Protein AF-A0A9E7GHR1-F1 (afdb_monomer_lite)

Foldseek 3Di:
DPDDDDDPVDDDPPPEAEDEDDDPDPQLVVLLVVLLVVLVVVVVVCVVDVVNVVRYYDYDYDPDCDDSSVVSVVSNCVSNVAQEAEAEPDPVSLVVCCVVCVVPPSHHRDYDYDDPPDDDDDPVNVVVVVVVVVCCVQQNPVNVHDHDDDDDDPVVDFDKDAADDPQDPPVPDPVPDDRPDPNRDIDRDPDDPPPPPPDD

Radius of gyration: 21.49 Å; chains: 1; bounding box: 45×58×55 Å

InterPro domains:
  IPR010655 Clp1, C-terminal [PF06807] (146-187)
  IPR027417 P-loop containing nucleoside triphosphate hydrolase [G3DSA:3.40.50.300] (11-145)
  IPR032319 Clp1, P-loop domain [PF16575] (26-140)
  IPR038238 Clp1, C-terminal domain superfamily [G3DSA:2.40.30.330] (147-197)
  IPR045116 Clp1/Grc3 [PTHR12755] (26-186)

pLDDT: mean 77.32, std 21.56, range [25.77, 96.06]

Structure (mmCIF, N/CA/C/O backbone):
data_AF-A0A9E7GHR1-F1
#
_entry.id   AF-A0A9E7GHR1-F1
#
loop_
_atom_site.group_PDB
_atom_site.id
_atom_site.type_symbol
_atom_site.label_atom_id
_atom_site.label_alt_id
_atom_site.label_comp_id
_atom_site.label_asym_id
_atom_site.label_entity_id
_atom_site.label_seq_id
_atom_site.pdbx_PDB_ins_code
_atom_site.Cartn_x
_atom_site.Cartn_y
_atom_site.Cartn_z
_atom_site.occupancy
_atom_site.B_iso_or_equiv
_atom_site.auth_seq_id
_atom_site.auth_comp_id
_atom_site.auth_asym_id
_atom_site.auth_atom_id
_atom_site.pdbx_PDB_model_num
ATOM 1 N N . MET A 1 1 ? 8.850 -4.387 8.133 1.00 32.97 1 MET A N 1
ATOM 2 C CA . MET A 1 1 ? 9.724 -5.501 7.723 1.00 32.97 1 MET A CA 1
ATOM 3 C C . MET A 1 1 ? 9.713 -6.465 8.880 1.00 32.97 1 MET A C 1
ATOM 5 O O . MET A 1 1 ? 10.480 -6.284 9.814 1.00 32.97 1 MET A O 1
ATOM 9 N N . PHE A 1 2 ? 8.756 -7.385 8.870 1.00 25.91 2 PHE A N 1
ATOM 10 C CA . PHE A 1 2 ? 8.909 -8.603 9.646 1.00 25.91 2 PHE A CA 1
ATOM 11 C C . PHE A 1 2 ? 9.911 -9.447 8.862 1.00 25.91 2 PHE A C 1
ATOM 13 O O . PHE A 1 2 ? 9.714 -9.679 7.671 1.00 25.91 2 PHE A O 1
ATOM 20 N N . MET A 1 3 ? 11.054 -9.743 9.475 1.00 25.77 3 MET A N 1
ATOM 21 C CA . MET A 1 3 ? 11.963 -10.751 8.941 1.00 25.77 3 MET A CA 1
ATOM 22 C C . MET A 1 3 ? 11.377 -12.132 9.251 1.00 25.77 3 MET A C 1
ATOM 24 O O . MET A 1 3 ? 10.780 -12.286 10.319 1.00 25.77 3 MET A 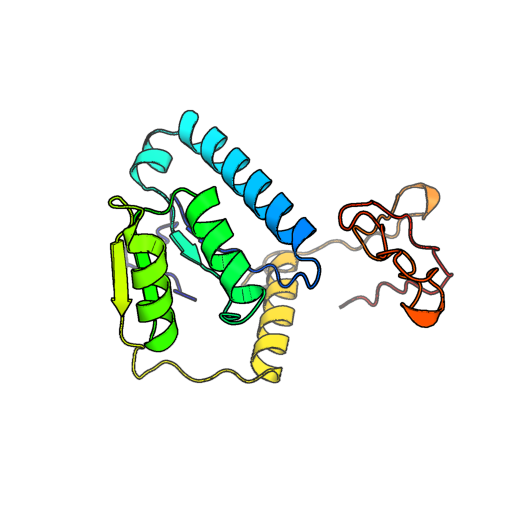O 1
ATOM 28 N N . PRO A 1 4 ? 11.540 -13.131 8.372 1.00 30.36 4 PRO A N 1
ATOM 29 C CA . PRO A 1 4 ? 11.353 -14.516 8.779 1.00 30.36 4 PRO A CA 1
ATOM 30 C C . PRO A 1 4 ? 12.362 -14.843 9.893 1.00 30.36 4 PRO A C 1
ATOM 32 O O . PRO A 1 4 ? 13.541 -14.503 9.783 1.00 30.36 4 PRO A O 1
ATOM 35 N N . TYR A 1 5 ? 11.894 -15.459 10.977 1.00 31.23 5 TYR A N 1
ATOM 36 C CA . TYR A 1 5 ? 12.763 -16.064 11.987 1.00 31.23 5 TYR A CA 1
ATOM 37 C C . TYR A 1 5 ? 13.043 -17.509 11.567 1.00 31.23 5 TYR A C 1
ATOM 39 O O . TYR A 1 5 ? 12.123 -18.216 11.160 1.00 31.23 5 TYR A O 1
ATOM 47 N N . LEU A 1 6 ? 14.302 -17.942 11.653 1.00 28.53 6 LEU A N 1
ATOM 48 C CA . LEU A 1 6 ? 14.671 -19.344 11.463 1.00 28.53 6 LEU A CA 1
ATOM 49 C C . LEU A 1 6 ? 14.193 -20.168 12.665 1.00 28.53 6 LEU A C 1
ATOM 51 O O . LEU A 1 6 ? 14.611 -19.908 13.793 1.00 28.53 6 LEU A O 1
ATOM 55 N N . THR A 1 7 ? 13.367 -21.181 12.416 1.00 36.62 7 THR A N 1
ATOM 56 C CA . THR A 1 7 ? 13.158 -22.306 13.338 1.00 36.62 7 THR A CA 1
ATOM 57 C C . THR A 1 7 ? 14.073 -23.475 12.954 1.00 36.62 7 THR A C 1
ATOM 59 O O . THR A 1 7 ? 14.428 -23.606 11.781 1.00 36.62 7 THR A O 1
ATOM 62 N N . PRO A 1 8 ? 14.455 -24.342 13.912 1.00 34.59 8 PRO A N 1
ATOM 63 C CA . PRO A 1 8 ? 15.403 -25.441 13.687 1.00 34.59 8 PRO A CA 1
ATOM 64 C C . PRO A 1 8 ? 14.954 -26.515 12.675 1.00 34.59 8 PRO A C 1
ATOM 66 O O . PRO A 1 8 ? 15.759 -27.370 12.327 1.00 34.59 8 PRO A O 1
ATOM 69 N N . GLU A 1 9 ? 13.722 -26.458 12.158 1.00 32.66 9 GLU A N 1
ATOM 70 C CA . GLU A 1 9 ? 13.170 -27.423 11.188 1.00 32.66 9 GLU A CA 1
ATOM 71 C C . GLU A 1 9 ? 13.151 -26.931 9.725 1.00 32.66 9 GLU A C 1
ATOM 73 O O . GLU A 1 9 ? 12.562 -27.568 8.856 1.00 32.66 9 GLU A O 1
ATOM 78 N N . GLY A 1 10 ? 13.829 -25.821 9.416 1.00 32.66 10 GLY A N 1
ATOM 79 C CA . GLY A 1 10 ? 13.974 -25.317 8.047 1.00 32.66 10 GLY A CA 1
ATOM 80 C C . GLY A 1 10 ? 13.163 -24.055 7.747 1.00 32.66 10 GLY A C 1
ATOM 81 O O . GLY A 1 10 ? 12.519 -23.464 8.615 1.00 32.66 10 GLY A O 1
ATOM 82 N N . LEU A 1 11 ? 13.275 -23.596 6.497 1.00 31.84 11 LEU A N 1
ATOM 83 C CA . LEU A 1 11 ? 12.636 -22.383 5.990 1.00 31.84 11 LEU A CA 1
ATOM 84 C C . LEU A 1 11 ? 11.121 -22.611 5.963 1.00 31.84 11 LEU A C 1
ATOM 86 O O . LEU A 1 11 ? 10.640 -23.300 5.072 1.00 31.84 11 LEU A O 1
ATOM 90 N N . VAL A 1 12 ? 10.365 -22.055 6.912 1.00 32.81 12 VAL A N 1
ATOM 91 C CA . VAL A 1 12 ? 8.903 -22.001 6.787 1.00 32.81 12 VAL A CA 1
ATOM 92 C C . VAL A 1 12 ? 8.609 -20.888 5.780 1.00 32.81 12 VAL A C 1
ATOM 94 O O . VAL A 1 12 ? 8.826 -19.712 6.100 1.00 32.81 12 VAL A O 1
ATOM 97 N N . PRO A 1 13 ? 8.188 -21.194 4.541 1.00 32.94 13 PRO A N 1
ATOM 98 C CA . PRO A 1 13 ? 7.738 -20.154 3.640 1.00 32.94 13 PRO A CA 1
ATOM 99 C C . PRO A 1 13 ? 6.453 -19.605 4.257 1.00 32.94 13 PRO A C 1
ATOM 101 O O . PRO A 1 13 ? 5.619 -20.372 4.739 1.00 32.94 13 PRO A O 1
ATOM 104 N N . TRP A 1 14 ? 6.273 -18.287 4.263 1.00 37.81 14 TRP A N 1
ATOM 105 C CA . TRP A 1 14 ? 4.970 -17.699 4.560 1.00 37.81 14 TRP A CA 1
ATOM 106 C C . TRP A 1 14 ? 4.009 -18.094 3.429 1.00 37.81 14 TRP A C 1
ATOM 108 O O . TRP A 1 14 ? 3.786 -17.335 2.488 1.00 37.81 14 TRP A O 1
ATOM 118 N N . HIS A 1 15 ? 3.500 -19.322 3.468 1.00 34.94 15 HIS A N 1
ATOM 119 C CA . HIS A 1 15 ? 2.399 -19.756 2.637 1.00 34.94 15 HIS A CA 1
ATOM 120 C C . HIS A 1 15 ? 1.150 -19.068 3.190 1.00 34.94 15 HIS A C 1
ATOM 122 O O . HIS A 1 15 ? 0.730 -19.328 4.313 1.00 34.94 15 HIS A O 1
ATOM 128 N N . HIS A 1 16 ? 0.599 -18.182 2.358 1.00 37.88 16 HIS A N 1
ATOM 129 C CA . HIS A 1 16 ? -0.735 -17.573 2.421 1.00 37.88 16 HIS A CA 1
ATOM 130 C C . HIS A 1 16 ? -0.796 -16.140 2.994 1.00 37.88 16 HIS A C 1
ATOM 132 O O . HIS A 1 16 ? -0.626 -15.890 4.182 1.00 37.88 16 HIS A O 1
ATOM 138 N N . GLY A 1 17 ? -1.104 -15.185 2.104 1.00 39.97 17 GLY A N 1
ATOM 139 C CA . GLY A 1 17 ? -1.934 -14.021 2.448 1.00 39.97 17 GLY A CA 1
ATOM 140 C C . GLY A 1 17 ? -1.277 -12.651 2.656 1.00 39.97 17 GLY A C 1
ATOM 141 O O . GLY A 1 17 ? -1.998 -11.687 2.913 1.00 39.97 17 GLY A O 1
ATOM 142 N N . VAL A 1 18 ? 0.045 -12.480 2.537 1.00 38.94 18 VAL A N 1
ATOM 143 C CA . VAL A 1 18 ? 0.651 -11.149 2.763 1.00 38.94 18 VAL A CA 1
ATOM 144 C C . VAL A 1 18 ? 0.812 -10.381 1.454 1.00 38.94 18 VAL A C 1
ATOM 146 O O . VAL A 1 18 ? 1.758 -10.594 0.698 1.00 38.94 18 VAL A O 1
ATOM 149 N N . VAL A 1 19 ? -0.089 -9.428 1.214 1.00 43.78 19 VAL A N 1
ATOM 150 C CA . VAL A 1 19 ? 0.022 -8.468 0.111 1.00 43.78 19 VAL A CA 1
ATOM 151 C C . VAL A 1 19 ? 0.589 -7.168 0.671 1.00 43.78 19 VAL A C 1
ATOM 153 O O . VAL A 1 19 ? -0.115 -6.306 1.195 1.00 43.78 19 VAL A O 1
ATOM 156 N N . MET A 1 20 ? 1.912 -7.026 0.586 1.00 36.09 20 MET A N 1
ATOM 157 C CA . MET A 1 20 ? 2.585 -5.772 0.910 1.00 36.09 20 MET A CA 1
ATOM 158 C C . MET A 1 20 ? 2.642 -4.898 -0.341 1.00 36.09 20 MET A C 1
ATOM 160 O O . MET A 1 20 ? 3.352 -5.220 -1.291 1.00 36.09 20 MET A O 1
ATOM 164 N N . TRP A 1 21 ? 1.935 -3.767 -0.330 1.00 45.50 21 TRP A N 1
ATOM 165 C CA . TRP A 1 21 ? 1.972 -2.815 -1.436 1.00 45.50 21 TRP A CA 1
ATOM 166 C C . TRP A 1 21 ? 2.387 -1.423 -0.963 1.00 45.50 21 TRP A C 1
ATOM 168 O O . TRP A 1 21 ? 1.956 -0.937 0.080 1.00 45.50 21 TRP A O 1
ATOM 178 N N . THR A 1 22 ? 3.243 -0.756 -1.733 1.00 44.03 22 THR A N 1
ATOM 179 C CA . THR A 1 22 ? 3.569 0.658 -1.518 1.00 44.03 22 THR A CA 1
ATOM 180 C C . THR A 1 22 ? 3.581 1.374 -2.856 1.00 44.03 22 THR A C 1
ATOM 182 O O . THR A 1 22 ? 4.632 1.486 -3.488 1.00 44.03 22 THR A O 1
ATOM 185 N N . LEU A 1 23 ? 2.435 1.896 -3.284 1.00 48.69 23 LEU A N 1
ATOM 186 C CA . LEU A 1 23 ? 2.405 2.856 -4.381 1.00 48.69 23 LEU A CA 1
ATOM 187 C C . LEU A 1 23 ? 2.433 4.266 -3.810 1.00 48.69 23 LEU A C 1
ATOM 189 O O . LEU A 1 23 ? 1.491 4.720 -3.170 1.00 48.69 23 LEU A O 1
ATOM 193 N N . ARG A 1 24 ? 3.533 4.971 -4.065 1.00 53.62 24 ARG A N 1
ATOM 194 C CA . ARG A 1 24 ? 3.572 6.431 -3.963 1.00 53.62 24 ARG A CA 1
ATOM 195 C C . ARG A 1 24 ? 3.256 6.993 -5.341 1.00 53.62 24 ARG A C 1
ATOM 197 O O . ARG A 1 24 ? 4.168 7.352 -6.075 1.00 53.62 24 ARG A O 1
ATOM 204 N N . SER A 1 25 ? 1.978 7.010 -5.698 1.00 56.91 25 SER A N 1
ATOM 205 C CA . SER A 1 25 ? 1.521 7.732 -6.882 1.00 56.91 25 SER A CA 1
ATOM 206 C C . SER A 1 25 ? 1.014 9.099 -6.444 1.00 56.91 25 SER A C 1
ATOM 208 O O . SER A 1 25 ? 0.173 9.187 -5.554 1.00 56.91 25 SER A O 1
ATOM 210 N N . ALA A 1 26 ? 1.532 10.164 -7.059 1.00 62.72 26 ALA A N 1
ATOM 211 C CA . ALA A 1 26 ? 0.951 11.503 -6.934 1.00 62.72 26 ALA A CA 1
ATOM 212 C C . ALA A 1 26 ? -0.408 11.602 -7.655 1.00 62.72 26 ALA A C 1
ATOM 214 O O . ALA A 1 26 ? -1.182 12.517 -7.402 1.00 62.72 26 ALA A O 1
ATOM 215 N N . ASN A 1 27 ? -0.698 10.643 -8.537 1.00 79.31 27 ASN A N 1
ATOM 216 C CA . ASN A 1 27 ? -1.956 10.509 -9.249 1.00 79.31 27 ASN A CA 1
ATOM 217 C C . ASN A 1 27 ? -2.909 9.610 -8.447 1.00 79.31 27 ASN A C 1
ATOM 219 O O . ASN A 1 27 ? -2.698 8.393 -8.357 1.00 79.31 27 ASN A O 1
ATOM 223 N N . GLY A 1 28 ? -3.919 10.230 -7.835 1.00 82.88 28 GLY A N 1
ATOM 224 C CA . GLY A 1 28 ? -4.841 9.543 -6.938 1.00 82.88 28 GLY A CA 1
ATOM 225 C C . GLY A 1 28 ? -5.857 8.649 -7.629 1.00 82.88 28 GLY A C 1
ATOM 226 O O . GLY A 1 28 ? -6.206 7.603 -7.083 1.00 82.88 28 GLY A O 1
ATOM 227 N N . ASP A 1 29 ? -6.271 8.988 -8.843 1.00 85.75 29 ASP A N 1
ATOM 228 C CA . ASP A 1 29 ? -7.209 8.160 -9.599 1.00 85.75 29 ASP A CA 1
ATOM 229 C C . ASP A 1 29 ? -6.537 6.878 -10.076 1.00 85.75 29 ASP A C 1
ATOM 231 O O . ASP A 1 29 ? -7.073 5.787 -9.875 1.00 85.75 29 ASP A O 1
ATOM 235 N N . LEU A 1 30 ? -5.298 6.980 -10.570 1.00 85.69 30 LEU A N 1
ATOM 236 C CA . LEU A 1 30 ? -4.494 5.805 -10.901 1.00 85.69 30 LEU A CA 1
ATOM 237 C C . LEU A 1 30 ? -4.292 4.896 -9.682 1.00 85.69 30 LEU A C 1
ATOM 239 O O . LEU A 1 30 ? -4.403 3.678 -9.799 1.00 85.69 30 LEU A O 1
ATOM 243 N N . TYR A 1 31 ? -4.038 5.471 -8.502 1.00 86.44 31 TYR A N 1
ATOM 244 C CA . TYR A 1 31 ? -3.943 4.689 -7.269 1.00 86.44 31 TYR A CA 1
ATOM 245 C C . TYR A 1 31 ? -5.239 3.915 -6.996 1.00 86.44 31 TYR A C 1
ATOM 247 O O . TYR A 1 31 ? -5.194 2.706 -6.767 1.00 86.44 31 TYR A O 1
ATOM 255 N N . LYS A 1 32 ? -6.394 4.591 -7.052 1.00 89.56 32 LYS A N 1
ATOM 256 C CA . LYS A 1 32 ? -7.700 3.975 -6.782 1.00 89.56 32 LYS A CA 1
ATOM 257 C C . LYS A 1 32 ? -8.009 2.849 -7.772 1.00 89.56 32 LYS A C 1
ATOM 259 O O . LYS A 1 32 ? -8.507 1.808 -7.344 1.00 89.56 32 LYS A O 1
ATOM 264 N N . VAL A 1 33 ? -7.683 3.028 -9.055 1.00 90.75 33 VAL A N 1
ATOM 265 C CA . VAL A 1 33 ? -7.833 1.991 -10.090 1.00 90.75 33 VAL A CA 1
ATOM 266 C C . VAL A 1 33 ? -6.942 0.788 -9.794 1.00 90.75 33 VAL A C 1
ATOM 268 O O . VAL A 1 33 ? -7.443 -0.328 -9.717 1.00 90.75 33 VAL A O 1
ATOM 271 N N . LEU A 1 34 ? -5.649 0.999 -9.536 1.00 89.81 34 LEU A N 1
ATOM 272 C CA . LEU A 1 34 ? -4.716 -0.099 -9.258 1.00 89.81 34 LEU A CA 1
ATOM 273 C C . LEU A 1 34 ? -5.103 -0.899 -8.008 1.00 89.81 34 LEU A C 1
ATOM 275 O O . LEU A 1 34 ? -4.979 -2.122 -7.997 1.00 89.81 34 LEU A O 1
ATOM 279 N N . VAL A 1 35 ? -5.608 -0.227 -6.971 1.00 91.75 35 VAL A N 1
ATOM 280 C CA . VAL A 1 35 ? -6.116 -0.893 -5.763 1.00 91.75 35 VAL A CA 1
ATOM 281 C C . VAL A 1 35 ? -7.351 -1.745 -6.067 1.00 91.75 35 VAL A C 1
ATOM 283 O O . VAL A 1 35 ? -7.431 -2.872 -5.582 1.00 91.75 35 VAL A O 1
ATOM 286 N N . LYS A 1 36 ? -8.281 -1.258 -6.9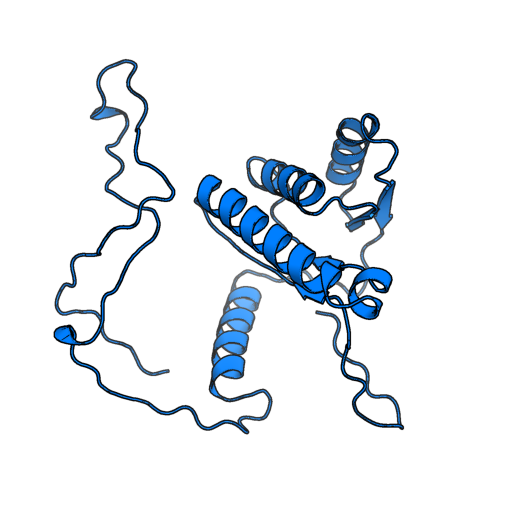01 1.00 94.19 36 LYS A N 1
ATOM 287 C CA . LYS A 1 36 ? -9.454 -2.039 -7.332 1.00 94.19 36 LYS A CA 1
ATOM 288 C C . LYS A 1 36 ? -9.060 -3.269 -8.145 1.00 94.19 36 LYS A C 1
ATOM 290 O O . LYS A 1 36 ? -9.543 -4.357 -7.851 1.00 94.19 36 LYS A O 1
ATOM 295 N N . GLU A 1 37 ? -8.164 -3.116 -9.116 1.00 94.06 37 GLU A N 1
ATOM 296 C CA . GLU A 1 37 ? -7.682 -4.234 -9.939 1.00 94.06 37 GLU A CA 1
ATOM 297 C C . GLU A 1 37 ? -6.975 -5.301 -9.094 1.00 94.06 37 GLU A C 1
ATOM 299 O O . GLU A 1 37 ? -7.190 -6.504 -9.273 1.00 94.06 37 GLU A O 1
ATOM 304 N N . LEU A 1 38 ? -6.170 -4.870 -8.118 1.00 91.38 38 LEU A N 1
ATOM 305 C CA . LEU A 1 38 ? -5.517 -5.781 -7.184 1.00 91.38 38 LEU A CA 1
ATOM 306 C C . LEU A 1 38 ? -6.540 -6.535 -6.326 1.00 91.38 38 LEU A C 1
ATOM 308 O O . LEU A 1 38 ? -6.446 -7.756 -6.220 1.00 91.38 38 LEU A O 1
ATOM 312 N N . ALA A 1 39 ? -7.525 -5.841 -5.751 1.00 93.00 39 ALA A N 1
ATOM 313 C CA . ALA A 1 39 ? -8.570 -6.473 -4.948 1.00 93.00 39 ALA A CA 1
ATOM 314 C C . ALA A 1 39 ? -9.362 -7.511 -5.752 1.00 93.00 39 ALA A C 1
ATOM 316 O O . ALA A 1 39 ? -9.491 -8.652 -5.314 1.00 93.00 39 ALA A O 1
ATOM 317 N N . GLN A 1 40 ? -9.783 -7.167 -6.973 1.00 94.25 40 GLN A N 1
ATOM 318 C CA . GLN A 1 40 ? -10.475 -8.102 -7.864 1.00 94.25 40 GLN A CA 1
ATOM 319 C C . GLN A 1 40 ? -9.616 -9.320 -8.213 1.00 94.25 40 GLN A C 1
ATOM 321 O O . GLN A 1 40 ? -10.113 -10.445 -8.278 1.00 94.25 40 GLN A O 1
ATOM 326 N N . THR A 1 41 ? -8.319 -9.115 -8.445 1.00 92.25 41 THR A N 1
ATOM 327 C CA . THR A 1 41 ? -7.395 -10.215 -8.737 1.00 92.25 41 THR A CA 1
ATOM 328 C C . THR A 1 41 ? -7.268 -11.153 -7.539 1.00 92.25 41 THR A C 1
ATOM 330 O O . THR A 1 41 ? -7.333 -12.369 -7.713 1.00 92.25 41 THR A O 1
ATOM 333 N N . LEU A 1 42 ? -7.142 -10.613 -6.324 1.00 89.94 42 LEU A N 1
ATOM 334 C CA . LEU A 1 42 ? -7.069 -11.411 -5.098 1.00 89.94 42 LEU A CA 1
ATOM 335 C C . LEU A 1 42 ? -8.370 -12.162 -4.821 1.00 89.94 42 LEU A C 1
ATOM 337 O O . LEU A 1 42 ? -8.326 -13.333 -4.461 1.00 89.94 42 LEU A O 1
ATOM 341 N N . GLU A 1 43 ? -9.521 -11.541 -5.058 1.00 90.25 43 GLU A N 1
ATOM 342 C CA . GLU A 1 43 ? -10.821 -12.187 -4.880 1.00 90.25 43 GLU A CA 1
ATOM 343 C C . GLU A 1 43 ? -11.002 -13.382 -5.832 1.00 90.25 43 GLU A C 1
ATOM 345 O O . GLU A 1 43 ? -11.444 -14.454 -5.413 1.00 90.25 43 GLU A O 1
ATOM 350 N N . ARG A 1 44 ? -10.548 -13.259 -7.089 1.00 90.62 44 ARG A N 1
ATOM 351 C CA . ARG A 1 44 ? -10.494 -14.390 -8.036 1.00 90.62 44 ARG A CA 1
ATOM 352 C C . ARG A 1 44 ? -9.534 -15.492 -7.584 1.00 90.62 44 ARG A C 1
ATOM 354 O O . ARG A 1 44 ? -9.820 -16.666 -7.786 1.00 90.62 44 ARG A O 1
ATOM 361 N N . GLN A 1 45 ? -8.402 -15.144 -6.976 1.00 87.62 45 GLN A N 1
ATOM 362 C CA . GLN A 1 45 ? -7.481 -16.146 -6.424 1.00 87.62 45 GLN A CA 1
ATOM 363 C C . GLN A 1 45 ? -8.103 -16.866 -5.219 1.00 87.62 45 GLN A C 1
ATOM 365 O O . GLN A 1 45 ? -8.017 -18.088 -5.103 1.00 87.62 45 GLN A O 1
ATOM 370 N N . PHE A 1 46 ? -8.795 -16.132 -4.348 1.00 88.06 46 PHE A N 1
ATOM 371 C CA . PHE A 1 46 ? -9.460 -16.694 -3.175 1.00 88.06 46 PHE A CA 1
ATOM 372 C C . PHE A 1 46 ? -10.689 -17.528 -3.528 1.00 88.06 46 PHE A C 1
ATOM 374 O O . PHE A 1 46 ? -11.013 -18.456 -2.789 1.00 88.06 46 PHE A O 1
ATOM 381 N N . SER A 1 47 ? -11.374 -17.277 -4.646 1.00 90.31 47 SER A N 1
ATOM 382 C CA . SER A 1 47 ? -12.469 -18.148 -5.093 1.00 90.31 47 SER A CA 1
ATOM 383 C C . SER A 1 47 ? -11.968 -19.539 -5.511 1.00 90.31 47 SER A C 1
ATOM 385 O O . SER A 1 47 ? -12.638 -20.531 -5.226 1.00 90.31 47 SER A O 1
ATOM 387 N N . GLY A 1 48 ? -10.756 -19.628 -6.071 1.00 89.19 48 GLY A N 1
ATOM 388 C CA . GLY A 1 48 ? -10.115 -20.887 -6.468 1.00 89.19 48 GLY A CA 1
ATOM 389 C C . GLY A 1 48 ? -9.332 -21.613 -5.366 1.00 89.19 48 GLY A C 1
ATOM 390 O O . GLY A 1 48 ? -9.048 -22.797 -5.516 1.00 89.19 48 GLY A O 1
ATOM 391 N N . ASN A 1 49 ? -8.992 -20.943 -4.259 1.00 90.38 49 ASN A N 1
ATOM 392 C CA . ASN A 1 49 ? -8.176 -21.511 -3.181 1.00 90.38 49 ASN A CA 1
ATOM 393 C C . ASN A 1 49 ? -8.836 -21.310 -1.803 1.00 90.38 49 ASN A C 1
ATOM 395 O O . ASN A 1 49 ? -8.833 -20.211 -1.246 1.00 90.38 49 ASN A O 1
ATOM 399 N N . ALA A 1 50 ? -9.392 -22.391 -1.245 1.00 89.94 50 ALA A N 1
ATOM 400 C CA . ALA A 1 50 ? -10.088 -22.367 0.042 1.00 89.94 50 ALA A CA 1
ATOM 401 C C . ALA A 1 50 ? -9.159 -22.076 1.234 1.00 89.94 50 ALA A C 1
ATOM 403 O O . ALA A 1 50 ? -9.570 -21.381 2.161 1.00 89.94 50 ALA A O 1
ATOM 404 N N . GLU A 1 51 ? -7.911 -22.552 1.201 1.00 88.38 51 GLU A N 1
ATOM 405 C CA . GLU A 1 51 ? -6.931 -22.306 2.267 1.00 88.38 51 GLU A CA 1
ATOM 406 C C . GLU A 1 51 ? -6.518 -20.834 2.306 1.00 88.38 51 GLU A C 1
ATOM 408 O O . GLU A 1 51 ? -6.519 -20.216 3.368 1.00 88.38 51 GLU A O 1
ATOM 413 N N . ALA A 1 52 ? -6.241 -20.242 1.140 1.00 85.00 52 ALA A N 1
ATOM 414 C CA . ALA A 1 52 ? -5.923 -18.820 1.035 1.00 85.00 52 ALA A CA 1
ATOM 415 C C . ALA A 1 52 ? -7.098 -17.940 1.489 1.00 85.00 52 ALA A C 1
ATOM 417 O O . ALA A 1 52 ? -6.894 -16.943 2.176 1.00 85.00 52 ALA A O 1
ATOM 418 N N . ARG A 1 53 ? -8.336 -18.341 1.165 1.00 87.62 53 ARG A N 1
ATOM 419 C CA . ARG A 1 53 ? -9.550 -17.654 1.623 1.00 87.62 53 ARG A CA 1
ATOM 420 C C . ARG A 1 53 ? -9.710 -17.712 3.142 1.00 87.62 53 ARG A C 1
ATOM 422 O O . ARG A 1 53 ? -10.067 -16.706 3.742 1.00 87.62 53 ARG A O 1
ATOM 429 N N . ALA A 1 54 ? -9.443 -18.866 3.752 1.00 90.44 54 ALA A N 1
ATOM 430 C CA . ALA A 1 54 ? -9.503 -19.031 5.203 1.00 90.44 54 ALA A CA 1
ATOM 431 C C . ALA A 1 54 ? -8.381 -18.266 5.928 1.00 90.44 54 ALA A C 1
ATOM 433 O O . ALA A 1 54 ? -8.600 -17.764 7.026 1.00 90.44 54 ALA A O 1
ATOM 434 N N . ALA A 1 55 ? -7.198 -18.151 5.313 1.00 90.00 55 ALA A N 1
ATOM 435 C CA . ALA A 1 55 ? -6.070 -17.391 5.854 1.00 90.00 55 ALA A CA 1
ATOM 436 C C . ALA A 1 55 ? -6.289 -15.866 5.816 1.00 90.00 55 ALA A C 1
ATOM 438 O O . ALA A 1 55 ? -5.719 -15.140 6.631 1.00 90.00 55 ALA A O 1
ATOM 439 N N . GLY A 1 56 ? -7.110 -15.378 4.882 1.00 88.12 56 GLY A N 1
ATOM 440 C CA . GLY A 1 56 ? -7.395 -13.955 4.718 1.00 88.12 56 GLY A CA 1
ATOM 441 C C . GLY A 1 56 ? -6.214 -13.167 4.140 1.00 88.12 56 GLY A C 1
ATOM 442 O O . GLY A 1 56 ? -5.365 -13.703 3.423 1.00 88.12 56 GLY A O 1
ATOM 443 N N . MET A 1 57 ? -6.176 -11.859 4.420 1.00 88.50 57 MET A N 1
ATOM 444 C CA . MET A 1 57 ? -5.140 -10.962 3.903 1.00 88.50 57 MET A CA 1
ATOM 445 C C . MET A 1 57 ? -4.610 -9.985 4.953 1.00 88.50 57 MET A C 1
ATOM 447 O O . MET A 1 57 ? -5.359 -9.444 5.764 1.00 88.50 57 MET A O 1
ATOM 451 N N . VAL A 1 58 ? -3.306 -9.705 4.889 1.00 92.19 58 VAL A N 1
ATOM 452 C CA . VAL A 1 58 ? -2.666 -8.638 5.670 1.00 92.19 58 VAL A CA 1
ATOM 453 C C . VAL A 1 58 ? -2.170 -7.557 4.721 1.00 92.19 58 VAL A C 1
ATOM 455 O O . VAL A 1 58 ? -1.247 -7.782 3.935 1.00 92.19 58 VAL A O 1
ATOM 458 N N . ILE A 1 59 ? -2.769 -6.370 4.822 1.00 91.00 59 ILE A N 1
ATOM 459 C CA . ILE A 1 59 ? -2.469 -5.232 3.952 1.00 91.00 59 ILE A CA 1
ATOM 460 C C . ILE A 1 59 ? -1.600 -4.228 4.701 1.00 91.00 59 ILE A C 1
ATOM 462 O O . ILE A 1 59 ? -2.023 -3.596 5.670 1.00 91.00 59 ILE A O 1
ATOM 466 N N . ASN A 1 60 ? -0.378 -4.029 4.213 1.00 89.88 60 ASN A N 1
ATOM 467 C CA . ASN A 1 60 ? 0.465 -2.934 4.677 1.00 89.88 60 ASN A CA 1
ATOM 468 C C . ASN A 1 60 ? 0.216 -1.679 3.832 1.00 89.88 60 ASN A C 1
ATOM 470 O O . ASN A 1 60 ? 0.422 -1.702 2.621 1.00 89.88 60 ASN A O 1
ATOM 474 N N . THR A 1 61 ? -0.144 -0.572 4.478 1.00 89.06 61 THR A N 1
ATOM 475 C CA . THR A 1 61 ? -0.398 0.717 3.824 1.00 89.06 61 THR A CA 1
ATOM 476 C C . THR A 1 61 ? 0.837 1.627 3.825 1.00 89.06 61 THR A C 1
ATOM 478 O O . THR A 1 61 ? 1.907 1.308 4.358 1.00 89.06 61 THR A O 1
ATOM 481 N N . MET A 1 62 ? 0.711 2.789 3.185 1.00 83.06 62 MET A N 1
ATOM 482 C CA . MET A 1 62 ? 1.719 3.848 3.221 1.00 83.06 62 MET A CA 1
ATOM 483 C C . MET A 1 62 ? 1.594 4.721 4.475 1.00 83.06 62 MET A C 1
ATOM 485 O O . MET A 1 62 ? 0.522 4.880 5.044 1.00 83.06 62 MET A O 1
ATOM 489 N N . GLY A 1 63 ? 2.693 5.368 4.867 1.00 85.44 63 GLY A N 1
ATOM 490 C CA . GLY A 1 63 ? 2.720 6.276 6.021 1.00 85.44 63 GLY A CA 1
ATOM 491 C C . GLY A 1 63 ? 2.136 7.673 5.774 1.00 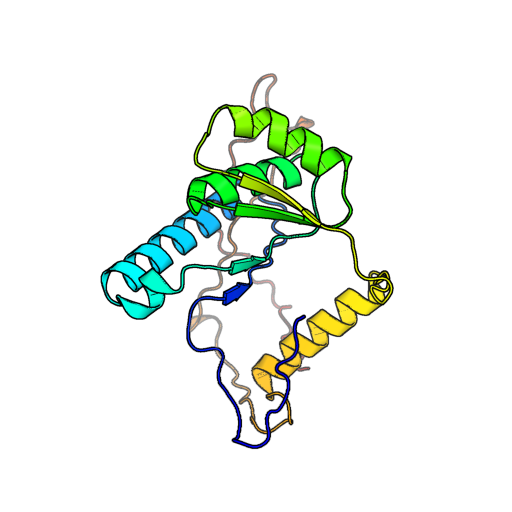85.44 63 GLY A C 1
ATOM 492 O O . GLY A 1 63 ? 2.347 8.553 6.604 1.00 85.44 63 GLY A O 1
ATOM 493 N N . TRP A 1 64 ? 1.469 7.908 4.639 1.00 88.50 64 TRP A N 1
ATOM 494 C CA . TRP A 1 64 ? 0.826 9.186 4.328 1.00 88.50 64 TRP A CA 1
ATOM 495 C C . TRP A 1 64 ? -0.630 9.138 4.789 1.00 88.50 64 TRP A C 1
ATOM 497 O O . TRP A 1 64 ? -1.439 8.429 4.204 1.00 88.50 64 TRP A O 1
ATOM 507 N N . VAL A 1 65 ? -0.936 9.855 5.870 1.00 90.12 65 VAL A N 1
ATOM 508 C CA . VAL A 1 65 ? -2.198 9.710 6.621 1.00 90.12 65 VAL A CA 1
ATOM 509 C C . VAL A 1 65 ? -3.064 10.973 6.615 1.00 90.12 65 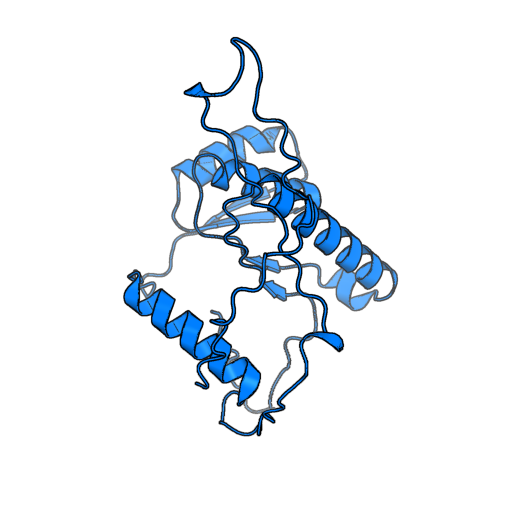VAL A C 1
ATOM 511 O O . VAL A 1 65 ? -4.048 11.048 7.343 1.00 90.12 65 VAL A O 1
ATOM 514 N N . GLU A 1 66 ? -2.688 11.976 5.822 1.00 87.88 66 GLU A N 1
ATOM 515 C CA . GLU A 1 66 ? -3.341 13.289 5.759 1.00 87.88 66 GLU A CA 1
ATOM 516 C C . GLU A 1 66 ? -3.738 13.620 4.315 1.00 87.88 66 GLU A C 1
ATOM 518 O O . GLU A 1 66 ? -3.087 13.161 3.373 1.00 87.88 66 GLU A O 1
ATOM 523 N N . GLY A 1 67 ? -4.791 14.425 4.136 1.00 90.19 67 GLY A N 1
ATOM 524 C CA . GLY A 1 67 ? -5.301 14.814 2.815 1.00 90.19 67 GLY A CA 1
ATOM 525 C C . GLY A 1 67 ? -5.646 13.598 1.950 1.00 90.19 67 GLY A C 1
ATOM 526 O O . GLY A 1 67 ? -6.295 12.667 2.425 1.00 90.19 67 GLY A O 1
ATOM 527 N N . LEU A 1 68 ? -5.126 13.565 0.718 1.00 87.81 68 LEU A N 1
ATOM 528 C CA . LEU A 1 68 ? -5.284 12.431 -0.205 1.00 87.81 68 LEU A CA 1
ATOM 529 C C . LEU A 1 68 ? -4.837 11.092 0.401 1.00 87.81 68 LEU A C 1
ATOM 531 O O . LEU A 1 68 ? -5.440 10.059 0.127 1.00 87.81 68 LEU A O 1
ATOM 535 N N . GLY A 1 69 ? -3.817 11.095 1.266 1.00 88.69 69 GLY A N 1
ATOM 536 C CA . GLY A 1 69 ? -3.372 9.888 1.961 1.00 88.69 69 GLY A CA 1
ATOM 537 C C . GLY A 1 69 ? -4.474 9.264 2.820 1.00 88.69 69 GLY A C 1
ATOM 538 O O . GLY A 1 69 ? -4.644 8.048 2.819 1.00 88.69 69 GLY A O 1
ATOM 539 N N . TYR A 1 70 ? -5.270 10.095 3.497 1.00 92.81 70 TYR A N 1
ATOM 540 C CA . TYR A 1 70 ? -6.414 9.637 4.284 1.00 92.81 70 TYR A CA 1
ATOM 541 C C . TYR A 1 70 ? -7.526 9.059 3.399 1.00 92.81 70 TYR A C 1
ATOM 543 O O . TYR A 1 70 ? -8.072 8.002 3.709 1.00 92.81 70 TYR A O 1
ATOM 551 N N . GLU A 1 71 ? -7.813 9.696 2.261 1.00 92.62 71 GLU A N 1
ATOM 552 C CA . GLU A 1 71 ? -8.780 9.177 1.287 1.00 92.62 71 GLU A CA 1
ATOM 553 C C . GLU A 1 71 ? -8.361 7.818 0.723 1.00 92.62 71 GLU A C 1
ATOM 555 O O . GLU A 1 71 ? -9.193 6.929 0.563 1.00 92.62 71 GLU A O 1
ATOM 560 N N . PHE A 1 72 ? -7.067 7.626 0.458 1.00 91.88 72 PHE A N 1
ATOM 561 C CA . PHE A 1 72 ? -6.538 6.342 0.007 1.00 91.88 72 PHE A CA 1
ATOM 562 C C . PHE A 1 72 ? -6.694 5.241 1.056 1.00 91.88 72 PHE A C 1
ATOM 564 O O . PHE A 1 72 ? -6.976 4.103 0.688 1.00 91.88 72 PHE A O 1
ATOM 571 N N . LEU A 1 73 ? -6.554 5.562 2.348 1.00 93.31 73 LEU A N 1
ATOM 572 C CA . LEU A 1 73 ? -6.803 4.601 3.426 1.00 93.31 73 LEU A CA 1
ATOM 573 C C . LEU A 1 73 ? -8.273 4.175 3.459 1.00 93.31 73 LEU A C 1
ATOM 575 O O . LEU A 1 73 ? -8.543 2.979 3.499 1.00 93.31 73 LEU A O 1
ATOM 579 N N . LEU A 1 74 ? -9.209 5.128 3.395 1.00 94.12 74 LEU A N 1
ATOM 580 C CA . LEU A 1 74 ? -10.644 4.822 3.351 1.00 94.12 74 LEU A CA 1
ATOM 581 C C . LEU A 1 74 ? -11.003 3.996 2.110 1.00 94.12 7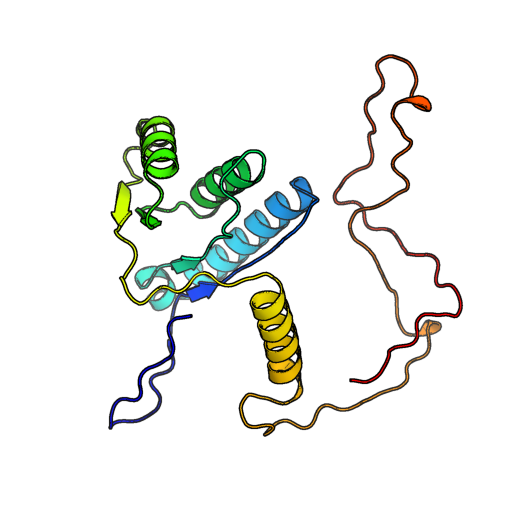4 LEU A C 1
ATOM 583 O O . LEU A 1 74 ? -11.678 2.978 2.218 1.00 94.12 74 LEU A O 1
ATOM 587 N N . HIS A 1 75 ? -10.484 4.389 0.944 1.00 94.44 75 HIS A N 1
ATOM 588 C CA . HIS A 1 75 ? -10.676 3.655 -0.306 1.00 94.44 75 HIS A CA 1
ATOM 589 C C . HIS A 1 75 ? -10.152 2.220 -0.216 1.00 94.44 75 HIS A C 1
ATOM 591 O O . HIS A 1 75 ? -10.816 1.302 -0.687 1.00 94.44 75 HIS A O 1
ATOM 597 N N . ALA A 1 76 ? -8.981 2.007 0.389 1.00 94.00 76 ALA A N 1
ATOM 598 C CA . ALA A 1 76 ? -8.416 0.673 0.565 1.00 94.00 76 ALA A CA 1
ATOM 599 C C . ALA A 1 76 ? -9.258 -0.187 1.520 1.00 94.00 76 ALA A C 1
ATOM 601 O O . ALA A 1 76 ? -9.543 -1.331 1.185 1.00 94.00 76 ALA A O 1
ATOM 602 N N . ILE A 1 77 ? -9.687 0.362 2.664 1.00 94.38 77 ILE A N 1
ATOM 603 C CA . ILE A 1 77 ? -10.556 -0.340 3.628 1.00 94.38 77 ILE A CA 1
ATOM 604 C C . ILE A 1 77 ? -11.827 -0.839 2.937 1.00 94.38 77 ILE A C 1
ATOM 606 O O . ILE A 1 77 ? -12.205 -1.997 3.098 1.00 94.38 77 ILE A O 1
ATOM 610 N N . ASP A 1 78 ? -12.433 0.018 2.118 1.00 94.19 78 ASP A N 1
ATOM 611 C CA . ASP A 1 78 ? -13.666 -0.294 1.403 1.00 94.19 78 ASP A CA 1
ATOM 612 C C . ASP A 1 78 ? -13.437 -1.272 0.249 1.00 94.19 78 ASP A C 1
ATOM 614 O O . ASP A 1 78 ? -14.217 -2.195 0.056 1.00 94.19 78 ASP A O 1
ATOM 618 N N . THR A 1 79 ? -12.359 -1.094 -0.515 1.00 94.88 79 THR A N 1
ATOM 619 C CA . THR A 1 79 ? -12.084 -1.912 -1.706 1.00 94.88 79 THR A CA 1
ATOM 620 C C . THR A 1 79 ? -11.663 -3.335 -1.349 1.00 94.88 79 THR A C 1
ATOM 622 O O . THR A 1 79 ? -11.967 -4.262 -2.093 1.00 94.88 79 THR A O 1
ATOM 625 N N . PHE A 1 80 ? -10.972 -3.518 -0.222 1.00 93.00 80 PHE A N 1
ATOM 626 C CA . PHE A 1 80 ? -10.559 -4.837 0.256 1.00 93.00 80 PHE A CA 1
ATOM 627 C C . PHE A 1 80 ? -11.537 -5.463 1.258 1.00 93.00 80 PHE A C 1
ATOM 629 O O . PHE A 1 80 ? -11.277 -6.575 1.707 1.00 93.00 80 PHE A O 1
ATOM 636 N N . ASN A 1 81 ? -12.640 -4.784 1.603 1.00 92.94 81 ASN A N 1
ATOM 637 C CA . ASN A 1 81 ? -13.585 -5.214 2.640 1.00 92.94 81 ASN A CA 1
ATOM 638 C C . ASN A 1 81 ? -12.878 -5.582 3.959 1.00 92.94 81 ASN A C 1
ATOM 640 O O . ASN A 1 81 ? -13.071 -6.666 4.498 1.00 92.94 81 ASN A O 1
ATOM 644 N N . CYS A 1 82 ? -12.016 -4.695 4.464 1.00 93.75 82 CYS A N 1
ATOM 645 C CA . CYS A 1 82 ? -11.227 -4.980 5.664 1.00 93.75 82 CYS A CA 1
ATOM 646 C C . CYS A 1 82 ? -12.107 -5.083 6.921 1.00 93.75 82 CYS A C 1
ATOM 648 O O . CYS A 1 82 ? -12.752 -4.103 7.285 1.00 93.75 82 CYS A O 1
ATOM 650 N N . ASP A 1 83 ? -12.021 -6.200 7.648 1.00 94.31 83 ASP A N 1
ATOM 651 C CA . ASP A 1 83 ? -12.735 -6.394 8.923 1.00 94.31 83 ASP A CA 1
ATOM 652 C C . ASP A 1 83 ? -12.024 -5.746 10.121 1.00 94.31 83 ASP A C 1
ATOM 654 O O . ASP A 1 83 ? -12.656 -5.325 11.086 1.00 94.31 83 ASP A O 1
ATOM 658 N N . VAL A 1 84 ? -10.689 -5.660 10.087 1.00 95.38 84 VAL A N 1
ATOM 659 C CA . VAL A 1 84 ? -9.884 -5.132 11.200 1.00 95.38 84 VAL A CA 1
ATOM 660 C C . VAL A 1 84 ? -8.857 -4.128 10.690 1.00 95.38 84 VAL A C 1
ATOM 662 O O . VAL A 1 84 ? -8.034 -4.426 9.825 1.00 95.38 84 VAL A O 1
ATOM 665 N N . VAL A 1 85 ? -8.861 -2.930 11.274 1.00 95.94 85 VAL A N 1
ATOM 666 C CA . VAL A 1 85 ? -7.934 -1.840 10.958 1.00 95.94 85 VAL A CA 1
ATOM 667 C C . VAL A 1 85 ? -7.034 -1.563 12.156 1.00 95.94 85 VAL A C 1
ATOM 669 O O . VAL A 1 85 ? -7.467 -1.045 13.186 1.00 95.94 85 VAL A O 1
ATOM 672 N N . LEU A 1 86 ? -5.745 -1.870 12.004 1.00 95.94 86 LEU A N 1
ATOM 673 C CA . LEU A 1 86 ? -4.737 -1.675 13.045 1.00 95.94 86 LEU A CA 1
ATOM 674 C C . LEU A 1 86 ? -4.037 -0.317 12.888 1.00 95.94 86 LEU A C 1
ATOM 676 O O . LEU A 1 86 ? -3.323 -0.079 11.913 1.00 95.94 86 LEU A O 1
ATOM 680 N N . VAL A 1 87 ? -4.186 0.570 13.876 1.00 95.75 87 VAL A N 1
ATOM 681 C CA . VAL A 1 87 ? -3.572 1.908 13.868 1.00 95.75 87 VAL A CA 1
ATOM 682 C C . VAL A 1 87 ? -2.392 1.974 14.835 1.00 95.75 87 VAL A C 1
ATOM 684 O O . VAL A 1 87 ? -2.563 1.912 16.051 1.00 95.75 87 VAL A O 1
ATOM 687 N N . LEU A 1 88 ? -1.181 2.150 14.299 1.00 93.81 88 LEU A N 1
ATOM 688 C CA . LEU A 1 88 ? 0.069 2.138 15.068 1.00 93.81 88 LEU A CA 1
ATOM 689 C C . LEU A 1 88 ? 0.518 3.546 15.487 1.00 93.81 88 LEU A C 1
ATOM 691 O O . LEU A 1 88 ? 1.032 4.315 14.670 1.00 93.81 88 LEU A O 1
ATOM 695 N N . GLY A 1 89 ? 0.407 3.862 16.782 1.00 88.00 89 GLY A N 1
ATOM 696 C CA . GLY A 1 89 ? 0.955 5.075 17.410 1.00 88.00 89 GLY A CA 1
ATOM 697 C C . GLY A 1 89 ? 0.562 6.391 16.729 1.00 88.00 89 GLY A C 1
ATOM 698 O O . GLY A 1 89 ? 1.424 7.256 16.552 1.00 88.00 89 GLY A O 1
ATOM 699 N N . GLN A 1 90 ? -0.698 6.491 16.290 1.00 89.56 90 GLN A N 1
ATOM 700 C CA . GLN A 1 90 ? -1.323 7.674 15.686 1.00 89.56 90 GLN A CA 1
ATOM 701 C C . GLN A 1 90 ? -2.743 7.859 16.250 1.00 89.56 90 GLN A C 1
ATOM 703 O O . GLN A 1 90 ? -3.728 7.418 15.658 1.00 89.56 90 GLN A O 1
ATOM 708 N N . GLU A 1 91 ? -2.849 8.517 17.409 1.00 92.00 91 GLU A N 1
ATOM 709 C CA . GLU A 1 91 ? -4.119 8.717 18.134 1.00 92.00 91 GLU A CA 1
ATOM 710 C C . GLU A 1 91 ? -5.173 9.436 17.297 1.00 92.00 91 GLU A C 1
ATOM 712 O O . GLU A 1 91 ? -6.310 8.982 17.183 1.00 92.00 91 GLU A O 1
ATOM 717 N N . LYS A 1 92 ? -4.773 10.547 16.670 1.00 93.94 92 LYS A N 1
ATOM 718 C CA . LYS A 1 92 ? -5.666 11.375 15.858 1.00 93.94 92 LYS A CA 1
ATOM 719 C C . LYS A 1 92 ? -6.276 10.562 14.718 1.00 93.94 92 LYS A C 1
ATOM 721 O O . LYS A 1 92 ? -7.485 10.609 14.519 1.00 93.94 92 LYS A O 1
ATOM 726 N N . LEU A 1 93 ? -5.453 9.785 14.009 1.00 94.81 93 LEU A N 1
ATOM 727 C CA . LEU A 1 93 ? -5.912 8.923 12.919 1.00 94.81 93 LEU A CA 1
ATOM 728 C C . LEU A 1 93 ? -6.889 7.858 13.419 1.00 94.81 93 LEU A C 1
ATOM 730 O O . LEU A 1 93 ? -7.924 7.653 12.795 1.00 94.81 93 LEU A O 1
ATOM 734 N N . CYS A 1 94 ? -6.593 7.225 14.556 1.00 94.88 94 CYS A N 1
ATOM 735 C CA . CYS A 1 94 ? -7.475 6.228 15.156 1.00 94.88 94 CYS A CA 1
ATOM 736 C C . CYS A 1 94 ? -8.858 6.814 15.470 1.00 94.88 94 CYS A C 1
ATOM 738 O O . CYS A 1 94 ? -9.870 6.240 15.078 1.00 94.88 94 CYS A O 1
ATOM 740 N N . SER A 1 95 ? -8.912 7.988 16.103 1.00 95.44 95 SER A N 1
ATOM 741 C CA . SER A 1 95 ? -10.176 8.668 16.403 1.00 95.44 95 SER A CA 1
ATOM 742 C C . SER A 1 95 ? -10.949 9.056 15.141 1.00 95.44 95 SER A C 1
ATOM 744 O O . SER A 1 95 ? -12.164 8.871 15.092 1.00 95.44 95 SER A O 1
ATOM 746 N N . MET A 1 96 ? -10.263 9.556 14.105 1.00 95.12 96 MET A N 1
ATOM 747 C CA . MET A 1 96 ? -10.897 9.888 12.821 1.00 95.12 96 MET A CA 1
ATOM 748 C C . MET A 1 96 ? -11.491 8.645 12.147 1.00 95.12 96 MET A C 1
ATOM 750 O O . MET A 1 96 ? -12.667 8.659 11.789 1.00 95.12 96 MET A O 1
ATOM 754 N N . LEU A 1 97 ? -10.719 7.556 12.051 1.00 95.19 97 LEU A N 1
ATOM 755 C CA . LEU A 1 97 ? -11.177 6.298 11.457 1.00 95.19 97 LEU A CA 1
ATOM 756 C C . LEU A 1 97 ? -12.336 5.692 12.245 1.00 95.19 97 LEU A C 1
ATOM 758 O O . LEU A 1 97 ? -13.342 5.335 11.645 1.00 95.19 97 LEU A O 1
ATOM 762 N N . LYS A 1 98 ? -12.258 5.660 13.582 1.00 94.69 98 LYS A N 1
ATOM 763 C CA . LYS A 1 98 ? -13.374 5.223 14.434 1.00 94.69 98 LYS A CA 1
ATOM 764 C C . LYS A 1 98 ? -14.633 6.033 14.171 1.00 94.69 98 LYS A C 1
ATOM 766 O O . LYS A 1 98 ? -15.712 5.469 14.101 1.00 94.69 98 LYS A O 1
ATOM 771 N N . ASN A 1 99 ? -14.522 7.351 14.031 1.00 94.25 99 ASN A N 1
ATOM 772 C CA . ASN A 1 99 ? -15.690 8.193 13.794 1.00 94.25 99 ASN A CA 1
ATOM 773 C C . ASN A 1 99 ? -16.345 7.932 12.434 1.00 94.25 99 ASN A C 1
ATOM 775 O O . ASN A 1 99 ? -17.566 7.847 12.375 1.00 94.25 99 ASN A O 1
ATOM 779 N N . VAL A 1 100 ? -15.555 7.774 11.370 1.00 93.56 100 VAL A N 1
ATOM 780 C CA . VAL A 1 100 ? -16.077 7.511 10.019 1.00 93.56 100 VAL A CA 1
ATOM 781 C C . VAL A 1 100 ? -16.626 6.085 9.897 1.00 93.56 100 VAL A C 1
ATOM 783 O O . VAL A 1 100 ? -17.718 5.877 9.365 1.00 93.56 100 VAL A O 1
ATOM 786 N N . LEU A 1 101 ? -15.906 5.104 10.444 1.00 92.62 101 LEU A N 1
ATOM 787 C CA . LEU A 1 101 ? -16.234 3.681 10.329 1.00 92.62 101 LEU A CA 1
ATOM 788 C C . LEU A 1 101 ? -17.275 3.202 11.349 1.00 92.62 101 LEU A C 1
ATOM 790 O O . LEU A 1 101 ? -17.756 2.088 11.218 1.00 92.62 101 LEU A O 1
ATOM 794 N N . LYS A 1 102 ? -17.729 4.047 12.288 1.00 88.75 102 LYS A N 1
ATOM 795 C CA . LYS A 1 102 ? -18.903 3.766 13.148 1.00 88.75 102 LYS A CA 1
ATOM 796 C C . LYS A 1 102 ? -20.145 3.350 12.359 1.00 88.75 102 LYS A C 1
ATOM 798 O O . LYS A 1 102 ? -20.969 2.601 12.868 1.00 88.75 102 LYS A O 1
ATOM 803 N N . SER A 1 103 ? -20.286 3.863 11.137 1.00 86.75 103 SER A N 1
ATOM 804 C CA . SER A 1 103 ? -21.382 3.518 10.225 1.00 86.75 103 SER A CA 1
ATOM 805 C C . SER A 1 103 ? -21.292 2.089 9.672 1.00 86.75 103 SER A C 1
ATOM 807 O O . SER A 1 103 ? -22.285 1.571 9.167 1.00 86.75 103 SER A O 1
ATOM 809 N N . LYS A 1 104 ? -20.124 1.443 9.779 1.00 88.50 104 LYS A N 1
ATOM 810 C CA . LYS A 1 104 ? -19.835 0.096 9.283 1.00 88.50 104 LYS A CA 1
ATOM 811 C C . LYS A 1 104 ? -19.580 -0.837 10.474 1.00 88.50 104 LYS A C 1
ATOM 813 O O . LYS A 1 104 ? -18.440 -0.952 10.915 1.00 88.50 104 LYS A O 1
ATOM 818 N N . PRO A 1 105 ? -20.612 -1.529 10.995 1.00 83.31 105 PRO A N 1
ATOM 819 C CA . PRO A 1 105 ? -20.483 -2.341 12.210 1.00 83.31 105 PRO A CA 1
ATOM 820 C C . PRO A 1 105 ? -19.530 -3.538 12.066 1.00 83.31 105 PRO A C 1
ATOM 822 O O . PRO A 1 105 ? -19.123 -4.108 13.072 1.00 83.31 105 PRO A O 1
ATOM 825 N N . ASN A 1 106 ? -19.159 -3.901 10.836 1.00 89.25 106 ASN A N 1
ATOM 826 C CA . ASN A 1 106 ? -18.293 -5.044 10.548 1.00 89.25 106 ASN A CA 1
ATOM 827 C C . ASN A 1 106 ? -16.793 -4.702 10.593 1.00 89.25 106 ASN A C 1
ATOM 829 O O . ASN A 1 106 ? -15.979 -5.593 10.387 1.00 89.25 106 ASN A O 1
ATOM 833 N N . VAL A 1 107 ? -16.423 -3.435 10.821 1.00 95.06 107 VAL A N 1
ATOM 834 C CA . VAL A 1 107 ? -15.021 -2.995 10.809 1.00 95.06 107 VAL A CA 1
ATOM 835 C C . VAL A 1 107 ? -14.581 -2.576 12.207 1.00 95.06 107 VAL A C 1
ATOM 837 O O . VAL A 1 107 ? -15.010 -1.538 12.715 1.00 95.06 107 VAL A O 1
ATOM 840 N N . ASP A 1 108 ? -13.680 -3.346 12.817 1.00 94.88 108 ASP A N 1
ATOM 841 C CA . ASP A 1 108 ? -13.072 -2.999 14.101 1.00 94.88 108 ASP A CA 1
ATOM 842 C C . ASP A 1 108 ? -11.798 -2.167 13.907 1.00 94.88 108 ASP A C 1
ATOM 844 O O . ASP A 1 108 ? -10.901 -2.505 13.133 1.00 94.88 108 ASP A O 1
ATOM 848 N N . VAL A 1 109 ? -11.696 -1.059 14.639 1.00 96.06 109 VAL A N 1
ATOM 849 C CA . VAL A 1 109 ? -10.543 -0.154 14.583 1.00 96.06 109 VAL A CA 1
ATOM 850 C C . VAL A 1 109 ? -9.770 -0.260 15.889 1.00 96.06 109 VAL A C 1
ATOM 852 O O . VAL A 1 109 ? -10.133 0.330 16.916 1.00 96.06 109 VAL A O 1
ATOM 855 N N . VAL A 1 110 ? -8.639 -0.959 15.833 1.00 95.44 110 VAL A N 1
ATOM 856 C CA . VAL A 1 110 ? -7.813 -1.264 17.001 1.00 95.44 110 VAL A CA 1
ATOM 857 C C . VAL A 1 110 ? -6.589 -0.361 17.031 1.00 95.44 110 VAL A C 1
ATOM 859 O O . VAL A 1 110 ? -5.803 -0.269 16.087 1.00 95.44 110 VAL A O 1
ATOM 862 N N . LYS A 1 111 ? -6.398 0.306 18.167 1.00 94.81 111 LYS A N 1
ATOM 863 C CA . LYS A 1 111 ? -5.204 1.104 18.432 1.00 94.81 111 LYS A CA 1
ATOM 864 C C . LYS A 1 111 ? -4.096 0.210 18.975 1.00 94.81 111 LYS A C 1
ATOM 866 O O . LYS A 1 111 ? -4.297 -0.485 19.964 1.00 94.81 111 LYS A O 1
ATOM 871 N N . LEU A 1 112 ? -2.904 0.333 18.404 1.00 94.88 112 LEU A N 1
ATOM 872 C CA . LEU A 1 112 ? -1.701 -0.353 18.858 1.00 94.88 112 LEU A CA 1
ATOM 873 C C . LEU A 1 112 ? -0.590 0.643 19.196 1.00 94.88 112 LEU A C 1
ATOM 875 O O . LEU A 1 112 ? -0.399 1.667 18.531 1.00 94.88 112 LEU A O 1
ATOM 879 N N . HIS A 1 113 ? 0.175 0.330 20.239 1.00 93.06 113 HIS A N 1
ATOM 880 C CA . HIS A 1 113 ? 1.355 1.104 20.608 1.00 93.06 113 HIS A CA 1
ATOM 881 C C . HIS A 1 113 ? 2.538 0.701 19.724 1.00 93.06 113 HIS A C 1
ATOM 883 O O . HIS A 1 113 ? 2.712 -0.467 19.375 1.00 93.06 113 HIS A O 1
ATOM 889 N N . LYS A 1 114 ? 3.370 1.676 19.347 1.00 90.44 114 LYS A N 1
ATOM 890 C CA . LYS A 1 114 ? 4.625 1.385 18.647 1.00 90.44 114 LYS A CA 1
ATOM 891 C C . LYS A 1 114 ? 5.595 0.724 19.623 1.00 90.44 114 LYS A C 1
ATOM 893 O O . LYS A 1 114 ? 5.709 1.161 20.765 1.00 90.44 114 LYS A O 1
ATOM 898 N N . SER A 1 115 ? 6.311 -0.296 19.158 1.00 92.50 115 SER A N 1
ATOM 899 C CA . SER A 1 115 ? 7.399 -0.896 19.935 1.00 92.50 115 SER A CA 1
ATOM 900 C C . SER A 1 115 ? 8.516 0.126 20.180 1.00 92.50 115 SER A C 1
ATOM 902 O O . SER A 1 115 ? 8.837 0.920 19.292 1.00 92.50 115 SER A O 1
ATOM 904 N N . GLY A 1 116 ? 9.135 0.083 21.364 1.00 91.88 116 GLY A N 1
ATOM 905 C CA . GLY A 1 116 ? 10.229 0.986 21.743 1.00 91.88 116 GLY A CA 1
ATOM 906 C C . GLY A 1 116 ? 11.481 0.854 20.866 1.00 91.88 116 GLY A C 1
ATOM 907 O O . GLY A 1 116 ? 12.242 1.806 20.744 1.00 91.88 116 GLY A O 1
ATOM 908 N N . GLY A 1 117 ? 11.667 -0.285 20.189 1.00 92.25 117 GLY A N 1
ATOM 909 C CA . GLY A 1 117 ? 12.767 -0.493 19.237 1.00 92.25 117 GLY A CA 1
ATOM 910 C C . GLY A 1 117 ? 12.544 0.138 17.856 1.00 92.25 117 GLY A C 1
ATOM 911 O O . GLY A 1 117 ? 13.395 0.015 16.974 1.00 92.25 117 GLY A O 1
ATOM 912 N N . VAL A 1 118 ? 11.397 0.784 17.616 1.00 89.31 118 VAL A N 1
ATOM 913 C CA . VAL A 1 118 ? 11.099 1.420 16.328 1.00 89.31 118 VAL A CA 1
ATOM 914 C C . VAL A 1 118 ? 11.892 2.717 16.193 1.00 89.31 118 VAL A C 1
ATOM 916 O O . VAL A 1 118 ? 11.585 3.728 16.817 1.00 89.31 118 VAL A O 1
ATOM 919 N N . VAL A 1 119 ? 12.881 2.706 15.301 1.00 90.31 119 VAL A N 1
ATOM 920 C CA . VAL A 1 119 ? 13.701 3.883 14.995 1.00 90.31 119 VAL A CA 1
ATOM 921 C C . VAL A 1 119 ? 13.128 4.653 13.806 1.00 90.31 119 VAL A C 1
ATOM 923 O O . VAL A 1 119 ? 12.772 4.075 12.771 1.00 90.31 119 VAL A O 1
ATOM 926 N N . LEU A 1 120 ? 13.080 5.982 13.927 1.00 87.62 120 LEU A N 1
ATOM 927 C CA . LEU A 1 120 ? 12.704 6.869 12.830 1.00 87.62 120 LEU A CA 1
ATOM 928 C C . LEU A 1 120 ? 13.715 6.768 11.685 1.00 87.62 120 LEU A C 1
ATOM 930 O O . LEU A 1 120 ? 14.914 6.982 11.847 1.00 87.62 120 LEU A O 1
ATOM 934 N N . ARG A 1 121 ? 13.211 6.469 10.487 1.00 89.88 121 ARG A N 1
ATOM 935 C CA . ARG A 1 121 ? 14.031 6.397 9.275 1.00 89.88 121 ARG A CA 1
ATOM 936 C C . ARG A 1 121 ? 13.991 7.735 8.562 1.00 89.88 121 ARG A C 1
ATOM 938 O O . ARG A 1 121 ? 12.915 8.216 8.210 1.00 89.88 121 ARG A O 1
ATOM 945 N N . ASN A 1 122 ? 15.157 8.305 8.289 1.00 91.50 122 ASN A N 1
ATOM 946 C CA . ASN A 1 122 ? 15.264 9.492 7.448 1.00 91.50 122 ASN A CA 1
ATOM 947 C C . ASN A 1 122 ? 15.129 9.136 5.950 1.00 91.50 122 ASN A C 1
ATOM 949 O O . ASN A 1 122 ? 15.068 7.965 5.557 1.00 91.50 122 ASN A O 1
ATOM 953 N N . GLN A 1 123 ? 15.076 10.159 5.095 1.00 88.94 123 GLN A N 1
ATOM 954 C CA . GLN A 1 123 ? 14.933 9.984 3.647 1.00 88.94 123 GLN A CA 1
ATOM 955 C C . GLN A 1 123 ? 16.104 9.214 3.019 1.00 88.94 123 GLN A C 1
ATOM 957 O O . GLN A 1 123 ? 15.863 8.364 2.163 1.00 88.94 123 GLN A O 1
ATOM 962 N N . LYS A 1 124 ? 17.340 9.439 3.486 1.00 93.06 124 LYS A N 1
ATOM 963 C CA . LYS A 1 124 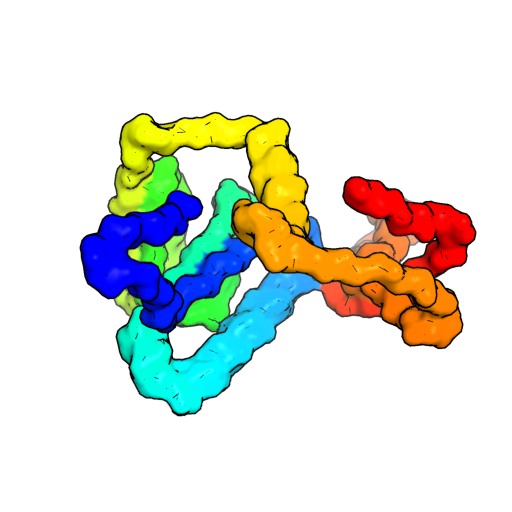? 18.544 8.749 2.989 1.00 93.06 124 LYS A CA 1
ATOM 964 C C . LYS A 1 124 ? 18.471 7.240 3.237 1.00 93.06 124 LYS A C 1
ATOM 966 O O . LYS A 1 124 ? 18.747 6.450 2.339 1.00 93.06 124 LYS A O 1
ATOM 971 N N . VAL A 1 125 ? 18.023 6.829 4.426 1.00 92.62 125 VAL A N 1
ATOM 972 C CA . VAL A 1 125 ? 17.816 5.412 4.771 1.00 92.62 125 VAL A CA 1
ATOM 973 C C . VAL A 1 125 ? 16.745 4.784 3.877 1.00 92.62 125 VAL A C 1
ATOM 975 O O . VAL A 1 125 ? 16.941 3.676 3.382 1.00 92.62 125 VAL A O 1
ATOM 978 N N . ARG A 1 126 ? 15.633 5.487 3.612 1.00 87.75 126 ARG A N 1
ATOM 979 C CA . ARG A 1 126 ? 14.574 4.990 2.710 1.00 87.75 126 ARG A CA 1
ATOM 980 C C . ARG A 1 126 ? 15.051 4.849 1.265 1.00 87.75 126 ARG A C 1
ATOM 982 O O . ARG A 1 126 ? 14.724 3.855 0.622 1.00 87.75 126 ARG A O 1
ATOM 989 N N . GLN A 1 127 ? 15.827 5.809 0.767 1.00 87.75 127 GLN A N 1
ATOM 990 C CA . GLN A 1 127 ? 16.440 5.740 -0.562 1.00 87.75 127 GLN A CA 1
ATOM 991 C C . GLN A 1 127 ? 17.390 4.545 -0.662 1.00 87.75 127 GLN A C 1
ATOM 993 O O . GLN A 1 127 ? 17.207 3.711 -1.542 1.00 87.75 127 GLN A O 1
ATOM 998 N N . LYS A 1 128 ? 18.313 4.385 0.299 1.00 91.81 128 LYS A N 1
ATOM 999 C CA . LYS A 1 128 ? 19.237 3.242 0.341 1.00 91.81 128 LYS A CA 1
ATOM 1000 C C . LYS A 1 128 ? 18.499 1.902 0.387 1.00 91.81 128 LYS A C 1
ATOM 1002 O O . LYS A 1 128 ? 18.862 0.986 -0.341 1.00 91.81 128 LYS A O 1
ATOM 1007 N N . ALA A 1 129 ? 17.447 1.794 1.199 1.00 90.81 129 ALA A N 1
ATOM 1008 C CA . ALA A 1 129 ? 16.616 0.592 1.258 1.00 90.81 129 ALA A CA 1
ATOM 1009 C C . ALA A 1 129 ? 15.906 0.306 -0.075 1.00 90.81 129 ALA A C 1
ATOM 1011 O O . ALA A 1 129 ? 15.788 -0.849 -0.464 1.00 90.81 129 ALA A O 1
ATOM 1012 N N . THR A 1 130 ? 15.468 1.348 -0.787 1.00 86.50 130 THR A N 1
ATOM 1013 C CA . THR A 1 130 ? 14.826 1.206 -2.103 1.00 86.50 130 THR A CA 1
ATOM 1014 C C . THR A 1 130 ? 15.833 0.704 -3.138 1.00 86.50 130 THR A C 1
ATOM 1016 O O . THR A 1 130 ? 15.568 -0.288 -3.805 1.00 86.50 130 THR A O 1
ATOM 1019 N N . SER A 1 131 ? 17.018 1.319 -3.218 1.00 90.06 131 SER A N 1
ATOM 1020 C CA . SER A 1 131 ? 18.105 0.865 -4.097 1.00 90.06 131 SER A CA 1
ATOM 1021 C C . SER A 1 131 ? 18.535 -0.570 -3.792 1.00 90.06 131 SER A C 1
ATOM 1023 O O . SER A 1 131 ? 18.754 -1.353 -4.711 1.00 90.06 131 SER A O 1
ATOM 1025 N N . PHE A 1 132 ? 18.604 -0.939 -2.509 1.00 93.00 132 PHE A N 1
ATOM 1026 C CA . PHE A 1 132 ? 18.896 -2.310 -2.097 1.00 93.00 132 PHE A CA 1
ATOM 1027 C C . PHE A 1 132 ? 17.835 -3.296 -2.598 1.00 93.00 132 PHE A C 1
ATOM 1029 O O . PHE A 1 132 ? 18.198 -4.325 -3.149 1.00 93.00 132 PHE A O 1
ATOM 1036 N N . ARG A 1 133 ? 16.541 -2.965 -2.478 1.00 90.12 133 ARG A N 1
ATOM 1037 C CA . ARG A 1 133 ? 15.443 -3.825 -2.953 1.00 90.12 133 ARG A CA 1
ATOM 1038 C C . ARG A 1 133 ? 15.446 -4.000 -4.471 1.00 90.12 133 ARG A C 1
ATOM 1040 O O . ARG A 1 133 ? 15.169 -5.093 -4.946 1.00 90.12 133 ARG A O 1
ATOM 1047 N N . ILE A 1 134 ? 15.799 -2.953 -5.220 1.00 89.69 134 ILE A N 1
ATOM 1048 C CA . ILE A 1 134 ? 15.972 -3.047 -6.678 1.00 89.69 134 ILE A CA 1
ATOM 1049 C C . ILE A 1 134 ? 17.125 -4.000 -7.006 1.00 89.69 134 ILE A C 1
ATOM 1051 O O . ILE A 1 134 ? 16.969 -4.876 -7.847 1.00 89.69 134 ILE A O 1
ATOM 1055 N N . ARG A 1 135 ? 18.266 -3.877 -6.320 1.00 91.31 135 ARG A N 1
ATOM 1056 C CA . ARG A 1 135 ? 19.402 -4.785 -6.524 1.00 91.31 135 ARG A CA 1
ATOM 1057 C C . ARG A 1 135 ? 19.047 -6.231 -6.167 1.00 91.31 135 ARG A C 1
ATOM 1059 O O . ARG A 1 135 ? 19.340 -7.127 -6.945 1.00 91.31 135 ARG A O 1
ATOM 1066 N N . GLU A 1 136 ? 18.399 -6.444 -5.026 1.00 93.69 136 GLU A N 1
ATOM 1067 C CA . GLU A 1 136 ? 17.942 -7.760 -4.559 1.00 93.69 136 GLU A CA 1
ATOM 1068 C C . GLU A 1 136 ? 16.998 -8.430 -5.565 1.00 93.69 136 GLU A C 1
ATOM 1070 O O . GLU A 1 136 ? 17.094 -9.632 -5.767 1.00 93.69 136 GLU A O 1
ATOM 1075 N N . TYR A 1 137 ? 16.139 -7.670 -6.252 1.00 92.69 137 TYR A N 1
ATOM 1076 C CA . TYR A 1 137 ? 15.282 -8.211 -7.312 1.00 92.69 137 TYR A CA 1
ATOM 1077 C C . TYR A 1 137 ? 16.081 -8.813 -8.482 1.00 92.69 137 TYR A C 1
ATOM 1079 O O . TYR A 1 137 ? 15.717 -9.870 -8.985 1.00 92.69 137 TYR A O 1
ATOM 1087 N N . PHE A 1 138 ? 17.170 -8.165 -8.914 1.00 92.69 138 PHE A N 1
ATOM 1088 C CA . PHE A 1 138 ? 17.967 -8.630 -10.059 1.00 92.69 138 PHE A CA 1
ATOM 1089 C C . PHE A 1 138 ? 19.026 -9.670 -9.693 1.00 92.69 138 PHE A C 1
ATOM 1091 O O . PHE A 1 138 ? 19.278 -10.581 -10.476 1.00 92.69 138 PHE A O 1
ATOM 1098 N N . TYR A 1 139 ? 19.665 -9.516 -8.534 1.00 93.81 139 TYR A N 1
ATOM 1099 C CA . TYR A 1 139 ? 20.806 -10.339 -8.128 1.00 93.81 139 TYR A CA 1
ATOM 1100 C C . TYR A 1 139 ? 20.443 -11.389 -7.071 1.00 93.81 139 TYR A C 1
ATOM 1102 O O . TYR A 1 139 ? 21.238 -12.279 -6.799 1.00 93.81 139 TYR A O 1
ATOM 1110 N N . GLY A 1 140 ? 19.253 -11.331 -6.478 1.00 91.12 140 GLY A N 1
ATOM 1111 C CA . GLY A 1 140 ? 18.893 -12.162 -5.332 1.00 91.12 140 GLY A CA 1
ATOM 1112 C C . GLY A 1 140 ? 19.454 -11.622 -4.013 1.00 91.12 140 GLY A C 1
ATOM 1113 O O . GLY A 1 140 ? 20.183 -10.625 -3.965 1.00 91.12 140 GLY A O 1
ATOM 1114 N N . LEU A 1 141 ? 19.091 -12.274 -2.905 1.00 90.81 141 LEU A N 1
ATOM 1115 C CA . LEU A 1 141 ? 19.489 -11.848 -1.557 1.00 90.81 141 LEU A CA 1
ATOM 1116 C C . LEU A 1 141 ? 20.982 -12.091 -1.304 1.00 90.81 141 LEU A C 1
ATOM 1118 O O . LEU A 1 141 ? 21.643 -11.277 -0.655 1.00 90.81 141 LEU A O 1
ATOM 1122 N N . ALA A 1 142 ? 21.502 -13.204 -1.826 1.00 92.94 142 ALA A N 1
ATOM 1123 C CA . ALA A 1 142 ? 22.888 -13.625 -1.657 1.00 92.94 142 ALA A CA 1
ATOM 1124 C C . ALA A 1 142 ? 23.769 -13.299 -2.877 1.00 92.94 142 ALA A C 1
ATOM 1126 O O . ALA A 1 142 ? 24.944 -13.656 -2.887 1.00 92.94 142 ALA A O 1
ATOM 1127 N N . ASN A 1 143 ? 23.243 -12.573 -3.872 1.00 91.19 143 ASN A N 1
ATOM 1128 C CA . ASN A 1 143 ? 23.842 -12.453 -5.211 1.00 91.19 143 ASN A CA 1
ATOM 1129 C C . ASN A 1 143 ? 23.936 -13.811 -5.937 1.00 91.19 143 ASN A C 1
ATOM 1131 O O . ASN A 1 143 ? 24.898 -14.085 -6.649 1.00 91.19 143 ASN A O 1
ATOM 1135 N N . ASP A 1 144 ? 22.948 -14.668 -5.700 1.00 93.19 144 ASP A N 1
ATOM 1136 C CA . ASP A 1 144 ? 22.802 -16.019 -6.236 1.00 93.19 144 ASP A CA 1
ATOM 1137 C C . ASP A 1 144 ? 22.154 -16.050 -7.630 1.00 93.19 144 ASP A C 1
ATOM 1139 O O . ASP A 1 144 ? 22.201 -17.070 -8.316 1.00 93.19 144 ASP A O 1
ATOM 1143 N N . VAL A 1 145 ? 21.599 -14.922 -8.082 1.00 94.44 145 VAL A N 1
ATOM 1144 C CA . VAL A 1 145 ? 21.029 -14.754 -9.421 1.00 94.44 145 VAL A CA 1
ATOM 1145 C C . VAL A 1 145 ? 21.961 -13.900 -10.279 1.00 94.44 145 VAL A C 1
ATOM 1147 O O . VAL A 1 145 ? 22.501 -12.886 -9.836 1.00 94.44 145 VAL A O 1
ATOM 1150 N N . SER A 1 146 ? 22.140 -14.304 -11.537 1.00 92.75 146 SER A N 1
ATOM 1151 C CA . SER A 1 146 ? 22.944 -13.577 -12.527 1.00 92.75 146 SER A CA 1
ATOM 1152 C C . SER A 1 146 ? 22.035 -12.951 -13.592 1.00 92.75 146 SER A C 1
ATOM 1154 O O . SER A 1 146 ? 21.628 -13.651 -14.522 1.00 92.75 146 SER A O 1
ATOM 1156 N N . PRO A 1 147 ? 21.677 -11.657 -13.478 1.00 94.25 147 PRO A N 1
ATOM 1157 C CA . PRO A 1 147 ? 20.829 -10.991 -14.460 1.00 94.25 147 PRO A CA 1
ATOM 1158 C C . PRO A 1 147 ? 21.565 -10.826 -15.796 1.00 94.25 147 PRO A C 1
ATOM 1160 O O . PRO A 1 147 ? 22.775 -10.595 -15.831 1.00 94.25 147 PRO A O 1
ATOM 1163 N N . HIS A 1 148 ? 20.828 -10.909 -16.903 1.00 91.69 148 HIS A N 1
ATOM 1164 C CA . HIS A 1 148 ? 21.380 -10.746 -18.246 1.00 91.69 148 HIS A CA 1
ATOM 1165 C C . HIS A 1 148 ? 21.083 -9.350 -18.806 1.00 91.69 148 HIS A C 1
ATOM 1167 O O . HIS A 1 148 ? 19.979 -8.831 -18.642 1.00 91.69 148 HIS A O 1
ATOM 1173 N N . SER A 1 149 ? 22.068 -8.749 -19.478 1.00 91.44 149 SER A N 1
ATOM 1174 C CA . SER A 1 149 ? 21.938 -7.437 -20.115 1.00 91.44 149 SER A CA 1
ATOM 1175 C C . SER A 1 149 ? 21.817 -7.610 -21.625 1.00 91.44 149 SER A C 1
ATOM 1177 O O . SER A 1 149 ? 22.735 -8.126 -22.256 1.00 91.44 149 SER A O 1
ATOM 1179 N N . ASN A 1 150 ? 20.695 -7.161 -22.189 1.00 89.38 150 ASN A N 1
ATOM 1180 C CA . ASN A 1 150 ? 20.412 -7.212 -23.621 1.00 89.38 150 ASN A CA 1
ATOM 1181 C C . ASN A 1 150 ? 20.231 -5.805 -24.184 1.00 89.38 150 ASN A C 1
ATOM 1183 O O . ASN A 1 150 ? 19.598 -4.952 -23.560 1.00 89.38 150 ASN A O 1
ATOM 1187 N N . ILE A 1 151 ? 20.734 -5.591 -25.397 1.00 89.94 151 ILE A N 1
ATOM 1188 C CA . ILE A 1 151 ? 20.459 -4.391 -26.188 1.00 89.94 151 ILE A CA 1
ATOM 1189 C C . ILE A 1 151 ? 19.300 -4.721 -27.131 1.00 89.94 151 ILE A C 1
ATOM 1191 O O . ILE A 1 151 ? 19.339 -5.739 -27.817 1.00 89.94 151 ILE A O 1
ATOM 1195 N N . VAL A 1 152 ? 18.274 -3.870 -27.155 1.00 88.88 152 VAL A N 1
ATOM 1196 C CA . VAL A 1 152 ? 17.055 -4.057 -27.957 1.00 88.88 152 VAL A CA 1
ATOM 1197 C C . VAL A 1 152 ? 16.806 -2.796 -28.783 1.00 88.88 152 VAL A C 1
ATOM 1199 O O . VAL A 1 152 ? 17.047 -1.690 -28.292 1.00 88.88 152 VAL A O 1
ATOM 1202 N N . ASN A 1 153 ? 16.347 -2.938 -30.031 1.00 86.62 153 ASN A N 1
ATOM 1203 C CA . ASN A 1 153 ? 16.031 -1.775 -30.858 1.00 86.62 153 ASN A CA 1
ATOM 1204 C C . ASN A 1 153 ? 14.742 -1.110 -30.379 1.00 86.62 153 ASN A C 1
ATOM 1206 O O . ASN A 1 153 ? 13.798 -1.772 -29.952 1.00 86.62 153 ASN A O 1
ATOM 1210 N N . PHE A 1 154 ? 14.653 0.210 -30.546 1.00 83.75 154 PHE A N 1
ATOM 1211 C CA . PHE A 1 154 ? 13.417 0.944 -30.259 1.00 83.75 154 PHE A CA 1
ATOM 1212 C C . PHE A 1 154 ? 12.242 0.531 -31.156 1.00 83.75 154 PHE A C 1
ATOM 1214 O O . PHE A 1 154 ? 11.102 0.756 -30.776 1.00 83.75 154 PHE A O 1
ATOM 1221 N N . SER A 1 155 ? 12.494 -0.079 -32.320 1.00 89.44 155 SER A N 1
ATOM 1222 C CA . SER A 1 155 ? 11.447 -0.670 -33.166 1.00 89.44 155 SER A CA 1
ATOM 1223 C C . SER A 1 155 ? 10.775 -1.884 -32.527 1.00 89.44 155 SER A C 1
ATOM 1225 O O . SER A 1 155 ? 9.634 -2.191 -32.860 1.00 89.44 155 SER A O 1
ATOM 1227 N N . ASP A 1 156 ? 11.475 -2.563 -31.617 1.00 89.38 156 ASP A N 1
ATOM 1228 C CA . ASP A 1 156 ? 11.063 -3.855 -31.069 1.00 89.38 156 ASP A CA 1
ATOM 1229 C C . ASP A 1 156 ? 10.311 -3.686 -29.737 1.00 89.38 156 ASP A C 1
ATOM 1231 O O . ASP A 1 156 ? 9.772 -4.649 -29.193 1.00 89.38 156 ASP A O 1
ATOM 1235 N N . ILE A 1 157 ? 10.264 -2.460 -29.198 1.00 87.88 157 ILE A N 1
ATOM 1236 C CA . ILE A 1 157 ? 9.600 -2.136 -27.933 1.00 87.88 157 ILE A CA 1
ATOM 1237 C C . ILE A 1 157 ? 8.727 -0.891 -28.062 1.00 87.88 157 ILE A C 1
ATOM 1239 O O . ILE A 1 157 ? 9.056 0.071 -28.744 1.00 87.88 157 ILE A O 1
ATOM 1243 N N . SER A 1 158 ? 7.610 -0.879 -27.341 1.00 86.38 158 SER A N 1
ATOM 1244 C CA . SER A 1 158 ? 6.773 0.310 -27.180 1.00 86.38 158 SER A CA 1
ATOM 1245 C C . SER A 1 158 ? 6.777 0.732 -25.718 1.00 86.38 158 SER A C 1
ATOM 1247 O O . SER A 1 158 ? 6.401 -0.046 -24.842 1.00 86.38 158 SER A O 1
ATOM 1249 N N . VAL A 1 159 ? 7.217 1.960 -25.451 1.00 85.25 159 VAL A N 1
ATOM 1250 C CA . VAL A 1 159 ? 7.236 2.528 -24.100 1.00 85.25 159 VAL A CA 1
ATOM 1251 C C . VAL A 1 159 ? 6.016 3.415 -23.927 1.00 85.25 159 VAL A C 1
ATOM 1253 O O . VAL A 1 159 ? 5.723 4.254 -24.775 1.00 85.25 159 VAL A O 1
ATOM 1256 N N . TYR A 1 160 ? 5.332 3.245 -22.802 1.00 83.38 160 TYR A N 1
ATOM 1257 C CA . TYR A 1 160 ? 4.157 4.022 -22.450 1.00 83.38 160 TYR A CA 1
ATOM 1258 C C . TYR A 1 160 ? 4.285 4.565 -21.033 1.00 83.38 160 TYR A C 1
ATOM 1260 O O . TYR A 1 160 ? 4.819 3.909 -20.139 1.00 83.38 160 TYR A O 1
ATOM 1268 N N . GLN A 1 161 ? 3.761 5.764 -20.829 1.00 81.31 161 GLN A N 1
ATOM 1269 C CA . GLN A 1 161 ? 3.630 6.402 -19.534 1.00 81.31 161 GLN A CA 1
ATOM 1270 C C . GLN A 1 161 ? 2.144 6.550 -19.203 1.00 81.31 161 GLN A C 1
ATOM 1272 O O . GLN A 1 161 ? 1.351 6.954 -20.050 1.00 81.31 161 GLN A O 1
ATOM 1277 N N . ILE A 1 162 ? 1.766 6.211 -17.971 1.00 80.25 162 ILE A N 1
ATOM 1278 C CA . ILE A 1 162 ? 0.393 6.360 -17.481 1.00 80.25 162 ILE A CA 1
ATOM 1279 C C . ILE A 1 162 ? 0.296 7.684 -16.727 1.00 80.25 162 ILE A C 1
ATOM 1281 O O . ILE A 1 162 ? 1.024 7.906 -15.756 1.00 80.25 162 ILE A O 1
ATOM 1285 N N . GLY A 1 163 ? -0.605 8.555 -17.172 1.00 72.19 163 GLY A N 1
ATOM 1286 C CA . GLY A 1 163 ? -0.740 9.913 -16.658 1.00 72.19 163 GLY A CA 1
ATOM 1287 C C . GLY A 1 163 ? 0.418 10.838 -17.066 1.00 72.19 163 GLY A C 1
ATOM 1288 O O . GLY A 1 163 ? 1.495 10.405 -17.478 1.00 72.19 163 GLY A O 1
ATOM 1289 N N . GLY A 1 164 ? 0.202 12.151 -16.941 1.00 60.81 164 GLY A N 1
ATOM 1290 C CA . GLY A 1 164 ? 1.237 13.155 -17.228 1.00 60.81 164 GLY A CA 1
ATOM 1291 C C . GLY A 1 164 ? 1.271 13.666 -18.671 1.00 60.81 164 GLY A C 1
ATOM 1292 O O . GLY A 1 164 ? 2.347 13.833 -19.240 1.00 60.81 164 GLY A O 1
ATOM 1293 N N . GLY A 1 165 ? 0.107 13.962 -19.255 1.00 53.03 165 GLY A N 1
ATOM 1294 C CA . GLY A 1 165 ? 0.049 14.909 -20.376 1.00 53.03 165 GLY A CA 1
ATOM 1295 C C . GLY A 1 165 ? 0.366 16.323 -19.877 1.00 53.03 165 GLY A C 1
ATOM 1296 O O . GLY A 1 165 ? 0.277 16.551 -18.668 1.00 53.03 165 GLY A O 1
ATOM 1297 N N . PRO A 1 166 ? 0.741 17.278 -20.750 1.00 49.66 166 PRO A N 1
ATOM 1298 C CA . PRO A 1 166 ? 0.932 18.661 -20.333 1.00 49.66 166 PRO A CA 1
ATOM 1299 C C . PRO A 1 166 ? -0.365 19.164 -19.697 1.00 49.66 166 PRO A C 1
ATOM 1301 O O . PRO A 1 166 ? -1.360 19.401 -20.380 1.00 49.66 166 PRO A O 1
ATOM 1304 N N . GLN A 1 167 ? -0.365 19.283 -18.371 1.00 52.47 167 GLN A N 1
ATOM 1305 C CA . GLN A 1 167 ? -1.438 19.951 -17.664 1.00 52.47 167 GLN A CA 1
ATOM 1306 C C . GLN A 1 167 ? -1.236 21.438 -17.940 1.00 52.47 167 GLN A C 1
ATOM 1308 O O . GLN A 1 167 ? -0.255 22.030 -17.485 1.00 52.47 167 GLN A O 1
ATOM 1313 N N . ALA A 1 168 ? -2.108 22.022 -18.761 1.00 51.06 168 ALA A N 1
ATOM 1314 C CA . ALA A 1 168 ? -2.095 23.458 -18.977 1.00 51.06 168 ALA A CA 1
ATOM 1315 C C . ALA A 1 168 ? -2.257 24.134 -17.601 1.00 51.06 168 ALA A C 1
ATOM 1317 O O . ALA A 1 168 ? -3.163 23.750 -16.853 1.00 51.06 168 ALA A O 1
ATOM 1318 N N . PRO A 1 169 ? -1.383 25.082 -17.216 1.00 55.91 169 PRO A N 1
ATOM 1319 C CA . PRO A 1 169 ? -1.574 25.820 -15.975 1.00 55.91 169 PRO A CA 1
ATOM 1320 C C . PRO A 1 169 ? -2.960 26.481 -15.976 1.00 55.91 169 PRO A C 1
ATOM 1322 O O . PRO A 1 169 ? -3.471 26.852 -17.035 1.00 55.91 169 PRO A O 1
ATOM 1325 N N . HIS A 1 170 ? -3.572 26.656 -14.800 1.00 56.88 170 HIS A N 1
ATOM 1326 C CA . HIS A 1 170 ? -4.911 27.259 -14.677 1.00 56.88 170 HIS A CA 1
ATOM 1327 C C . HIS A 1 170 ? -5.026 28.627 -15.373 1.00 56.88 170 HIS A C 1
ATOM 1329 O O . HIS A 1 170 ? -6.104 29.008 -15.807 1.00 56.88 170 HIS A O 1
ATOM 1335 N N . SER A 1 171 ? -3.908 29.339 -15.542 1.00 59.12 171 SER A N 1
ATOM 1336 C CA . SER A 1 171 ? -3.815 30.604 -16.280 1.00 59.12 171 SER A CA 1
ATOM 1337 C C . SER A 1 171 ? -4.059 30.495 -17.792 1.00 59.12 171 SER A C 1
ATOM 1339 O O . SER A 1 171 ? -4.312 31.508 -18.434 1.00 59.12 171 SER A O 1
ATOM 1341 N N . THR A 1 172 ? -3.970 29.294 -18.366 1.00 57.41 172 THR A N 1
ATOM 1342 C CA . THR A 1 172 ? -4.233 29.001 -19.790 1.00 57.41 172 THR A CA 1
ATOM 1343 C C . THR A 1 172 ? -5.589 28.335 -20.036 1.00 57.41 172 THR A C 1
ATOM 1345 O O . THR A 1 172 ? -5.926 28.058 -21.186 1.00 57.41 172 THR A O 1
ATOM 1348 N N . LEU A 1 173 ? -6.373 28.081 -18.983 1.00 64.38 173 LEU A N 1
ATOM 1349 C CA . LEU A 1 173 ? -7.728 27.545 -19.095 1.00 64.38 173 LEU A CA 1
ATOM 1350 C C . LEU A 1 173 ? -8.748 28.699 -19.119 1.00 64.38 173 LEU A C 1
ATOM 1352 O O . LEU A 1 173 ? -8.585 29.666 -18.371 1.00 64.38 173 LEU A O 1
ATOM 1356 N N . PRO A 1 174 ? -9.800 28.632 -19.959 1.00 63.25 174 PRO A N 1
ATOM 1357 C CA . PRO A 1 174 ? -10.910 29.578 -19.902 1.00 63.25 174 PRO A CA 1
ATOM 1358 C C . PRO A 1 174 ? -11.518 29.625 -18.500 1.00 63.25 174 PRO A C 1
ATOM 1360 O O . PRO A 1 174 ? -11.539 28.621 -17.788 1.00 63.25 174 PRO A O 1
ATOM 1363 N N . ILE A 1 175 ? -12.045 30.785 -18.108 1.00 48.00 175 ILE A N 1
ATOM 1364 C CA . ILE A 1 175 ? -12.644 30.958 -16.783 1.00 48.00 175 ILE A CA 1
ATOM 1365 C C . ILE A 1 175 ? -13.786 29.938 -16.601 1.00 48.00 175 ILE A C 1
ATOM 1367 O O . ILE A 1 175 ? -14.710 29.878 -17.410 1.00 48.00 175 ILE A O 1
ATOM 1371 N N . GLY A 1 176 ? -13.673 29.083 -15.580 1.00 57.56 176 GLY A N 1
ATOM 1372 C CA . GLY A 1 176 ? -14.621 27.993 -15.309 1.00 57.56 176 GLY A CA 1
ATOM 1373 C C . GLY A 1 176 ? -14.302 26.633 -15.951 1.00 57.56 176 GLY A C 1
ATOM 1374 O O . GLY A 1 176 ? -15.069 25.695 -15.748 1.00 57.56 176 GLY A O 1
ATOM 1375 N N . ALA A 1 177 ? -13.200 26.490 -16.695 1.00 53.81 177 ALA A N 1
ATOM 1376 C CA . ALA A 1 177 ? -12.754 25.200 -17.219 1.00 53.81 177 ALA A CA 1
ATOM 1377 C C . ALA A 1 177 ? -11.754 24.527 -16.264 1.00 53.81 177 ALA A C 1
ATOM 1379 O O . ALA A 1 177 ? -10.683 25.066 -15.984 1.00 53.81 177 ALA A O 1
ATOM 1380 N N . GLU A 1 178 ? -12.084 23.323 -15.799 1.00 57.81 178 GLU A N 1
ATOM 1381 C CA . GLU A 1 178 ? -11.152 22.461 -15.068 1.00 57.81 178 GLU A CA 1
ATOM 1382 C C . GLU A 1 178 ? -10.243 21.700 -16.052 1.00 57.81 178 GLU A C 1
ATOM 1384 O O . GLU A 1 178 ? -10.676 21.363 -17.159 1.00 57.81 178 GLU A O 1
ATOM 1389 N N . PRO A 1 179 ? -8.981 21.404 -15.695 1.00 54.62 179 PRO A N 1
ATOM 1390 C CA . PRO A 1 179 ? -8.094 20.614 -16.539 1.00 54.62 179 PRO A CA 1
ATOM 1391 C C . PRO A 1 179 ? -8.612 19.172 -16.668 1.00 54.62 179 PRO A C 1
ATOM 1393 O O . PRO A 1 179 ? -8.322 18.312 -15.841 1.00 54.62 179 PRO A O 1
ATOM 1396 N N . VAL A 1 180 ? -9.354 18.889 -17.741 1.00 53.50 180 VAL A N 1
ATOM 1397 C CA . VAL A 1 180 ? -9.823 17.538 -18.095 1.00 53.50 180 VAL A CA 1
ATOM 1398 C C . VAL A 1 180 ? -8.716 16.789 -18.840 1.00 53.50 180 VAL A C 1
ATOM 1400 O O . VAL A 1 180 ? -8.796 16.534 -20.040 1.00 53.50 180 VAL A O 1
ATOM 1403 N N . ALA A 1 181 ? -7.631 16.458 -18.146 1.00 59.91 181 ALA A N 1
ATOM 1404 C CA . ALA A 1 181 ? -6.732 15.408 -18.608 1.00 59.91 181 ALA A CA 1
ATOM 1405 C C . ALA A 1 181 ? -7.100 14.132 -17.852 1.00 59.91 181 ALA A C 1
ATOM 1407 O O . ALA A 1 181 ? -6.990 14.107 -16.630 1.00 59.91 181 ALA A O 1
ATOM 1408 N N . ASP A 1 182 ? -7.546 13.091 -18.566 1.00 68.75 182 ASP A N 1
ATOM 1409 C CA . ASP A 1 182 ? -7.792 11.780 -17.960 1.00 68.75 182 ASP A CA 1
ATOM 1410 C C . ASP A 1 182 ? -6.506 11.311 -17.245 1.00 68.75 182 ASP A C 1
ATOM 1412 O O . ASP A 1 182 ? -5.479 11.089 -17.901 1.00 68.75 182 ASP A O 1
ATOM 1416 N N . PRO A 1 183 ? -6.531 11.184 -15.908 1.00 69.06 183 PRO A N 1
ATOM 1417 C CA . PRO A 1 183 ? -5.358 10.846 -15.116 1.00 69.06 183 PRO A CA 1
ATOM 1418 C C . PRO A 1 183 ? -4.867 9.423 -15.401 1.00 69.06 183 PRO A C 1
ATOM 1420 O O . PRO A 1 183 ? -3.703 9.115 -15.157 1.00 69.06 183 PRO A O 1
ATOM 1423 N N . THR A 1 184 ? -5.718 8.554 -15.940 1.00 77.00 184 THR A N 1
ATOM 1424 C CA . THR A 1 184 ? -5.377 7.171 -16.297 1.00 77.00 184 THR A CA 1
ATOM 1425 C C . THR A 1 184 ? -4.990 7.002 -17.762 1.00 77.00 184 THR A C 1
ATOM 1427 O O . THR A 1 184 ? -4.641 5.899 -18.187 1.00 77.00 184 THR A O 1
ATOM 1430 N N . ARG A 1 185 ? -4.968 8.096 -18.531 1.00 80.44 185 ARG A N 1
ATOM 1431 C CA . ARG A 1 185 ? -4.606 8.067 -19.944 1.00 80.44 185 ARG A CA 1
ATOM 1432 C C . ARG A 1 185 ? -3.175 7.581 -20.146 1.00 80.44 185 ARG A C 1
ATOM 1434 O O . ARG A 1 185 ? -2.233 8.050 -19.505 1.00 80.44 185 ARG A O 1
ATOM 1441 N N . VAL A 1 186 ? -3.021 6.699 -21.124 1.00 80.88 186 VAL A N 1
ATOM 1442 C CA . VAL A 1 186 ? -1.726 6.219 -21.600 1.00 80.88 186 VAL A CA 1
ATOM 1443 C C . VAL A 1 186 ? -1.167 7.181 -22.650 1.00 80.88 186 VAL A C 1
ATOM 1445 O O . VAL A 1 186 ? -1.866 7.584 -23.581 1.00 80.88 186 VAL A O 1
ATOM 1448 N N . ILE A 1 187 ? 0.097 7.563 -22.493 1.00 80.38 187 ILE A N 1
ATOM 1449 C CA . ILE A 1 187 ? 0.812 8.494 -23.366 1.00 80.38 187 ILE A CA 1
ATOM 1450 C C . ILE A 1 187 ? 2.108 7.828 -23.817 1.00 80.38 187 ILE A C 1
ATOM 1452 O O . ILE A 1 187 ? 2.848 7.286 -23.000 1.00 80.38 187 ILE A O 1
ATOM 1456 N N . ALA A 1 188 ? 2.397 7.881 -25.116 1.00 78.00 188 ALA A N 1
ATOM 1457 C CA . ALA A 1 188 ? 3.710 7.519 -25.632 1.00 78.00 188 ALA A CA 1
ATOM 1458 C C . ALA A 1 188 ? 4.670 8.703 -25.393 1.00 78.00 188 ALA A C 1
ATOM 1460 O O . ALA A 1 188 ? 4.457 9.771 -25.978 1.00 78.00 188 ALA A O 1
ATOM 1461 N N . PRO A 1 189 ? 5.685 8.580 -24.516 1.00 72.38 189 PRO A N 1
ATOM 1462 C CA . PRO A 1 189 ? 6.660 9.644 -24.325 1.00 72.38 189 PRO A CA 1
ATOM 1463 C C . PRO A 1 189 ? 7.472 9.844 -25.609 1.00 72.38 189 PRO A C 1
ATOM 1465 O O . PRO A 1 189 ? 7.814 8.883 -26.301 1.00 72.38 189 PRO A O 1
ATOM 1468 N N . SER A 1 190 ? 7.821 11.093 -25.927 1.00 61.34 190 SER A N 1
ATOM 1469 C CA . SER A 1 190 ? 8.743 11.370 -27.026 1.00 61.34 190 SER A CA 1
ATOM 1470 C C . SER A 1 190 ? 10.139 10.871 -26.645 1.00 61.34 190 SER A C 1
ATOM 1472 O O . SER A 1 190 ? 10.826 11.438 -25.792 1.00 61.34 190 SER A O 1
ATOM 1474 N N . CYS A 1 191 ? 10.573 9.772 -27.261 1.00 55.12 191 CYS A N 1
ATOM 1475 C CA . CYS A 1 191 ? 11.933 9.273 -27.102 1.00 55.12 191 CYS A CA 1
ATOM 1476 C C . CYS A 1 191 ? 12.919 10.268 -27.732 1.00 55.12 191 CYS A C 1
ATOM 1478 O O . CYS A 1 191 ? 13.207 10.211 -28.924 1.00 55.12 191 CYS A O 1
ATOM 1480 N N . SER A 1 192 ? 13.459 11.192 -26.933 1.00 52.09 192 SER A N 1
ATOM 1481 C CA . SER A 1 192 ? 14.713 11.859 -27.292 1.00 52.09 192 SER A CA 1
ATOM 1482 C C . SER A 1 192 ? 15.865 10.858 -27.154 1.00 52.09 192 SER A C 1
ATOM 1484 O O . SER A 1 192 ? 15.806 9.945 -26.328 1.00 52.09 192 SER A O 1
ATOM 1486 N N . SER A 1 193 ? 16.925 11.029 -27.944 1.00 40.81 193 SER A N 1
ATOM 1487 C CA . SER A 1 193 ? 18.108 10.156 -28.069 1.00 40.81 193 SER A CA 1
ATOM 1488 C C . SER A 1 193 ? 18.958 9.980 -26.792 1.00 40.81 193 SER A C 1
ATOM 1490 O O . SER A 1 193 ? 20.131 9.625 -26.861 1.00 40.81 193 SER A O 1
ATOM 1492 N N . ARG A 1 194 ? 18.400 10.244 -25.605 1.00 37.97 194 ARG A N 1
ATOM 1493 C CA . ARG A 1 194 ? 19.112 10.324 -24.326 1.00 37.97 194 ARG A CA 1
ATOM 1494 C C . ARG A 1 194 ? 18.510 9.469 -23.206 1.00 37.97 194 ARG A C 1
ATOM 1496 O O . ARG A 1 194 ? 18.750 9.754 -22.036 1.00 37.97 194 ARG A O 1
ATOM 1503 N N . PHE A 1 195 ? 17.791 8.394 -23.531 1.00 41.09 195 PHE A N 1
ATOM 1504 C CA . PHE A 1 195 ? 17.574 7.304 -22.573 1.00 41.09 195 PHE A CA 1
ATOM 1505 C C . PHE A 1 195 ? 18.832 6.431 -22.513 1.00 41.09 195 PHE A C 1
ATOM 1507 O O . PHE A 1 195 ? 18.936 5.397 -23.162 1.00 41.09 195 PHE A O 1
ATOM 1514 N N . ILE A 1 196 ? 19.822 6.877 -21.738 1.00 35.31 196 ILE A N 1
ATOM 1515 C CA . ILE A 1 196 ? 20.912 6.001 -21.311 1.00 35.31 196 ILE A CA 1
ATOM 1516 C C . ILE A 1 196 ? 20.339 5.154 -20.179 1.00 35.31 196 ILE A C 1
ATOM 1518 O O . ILE A 1 196 ? 20.147 5.653 -19.067 1.00 35.31 196 ILE A O 1
ATOM 1522 N N . CYS A 1 197 ? 20.082 3.873 -20.446 1.00 32.78 197 CYS A N 1
ATOM 1523 C CA . CYS A 1 197 ? 20.087 2.862 -19.399 1.00 32.78 197 CYS A CA 1
ATOM 1524 C C . CYS A 1 197 ? 21.484 2.898 -18.774 1.00 32.78 197 CYS A C 1
ATOM 1526 O O . CYS A 1 197 ? 22.413 2.263 -19.267 1.00 32.78 197 CYS A O 1
ATOM 1528 N N . LYS A 1 198 ? 21.680 3.722 -17.739 1.00 26.41 198 LYS A N 1
ATOM 1529 C CA . LYS A 1 198 ? 22.881 3.625 -16.918 1.00 26.41 198 LYS A CA 1
ATOM 1530 C C . LYS A 1 198 ? 22.791 2.267 -16.239 1.00 26.41 198 LYS A C 1
ATOM 1532 O O . LYS A 1 198 ? 21.946 2.079 -15.366 1.00 26.41 198 LYS A O 1
ATOM 1537 N N . GLY A 1 199 ? 23.611 1.332 -16.719 1.00 31.95 199 GLY A N 1
ATOM 1538 C CA . GLY A 1 199 ? 23.888 0.086 -16.023 1.00 31.95 199 GLY A CA 1
ATOM 1539 C C . GLY A 1 199 ? 24.219 0.396 -14.566 1.00 31.95 199 GLY A C 1
ATOM 1540 O O . GLY A 1 199 ? 24.863 1.412 -14.279 1.00 31.95 199 GLY A O 1
ATOM 1541 N N . ALA A 1 200 ? 23.665 -0.425 -13.679 1.00 32.56 200 ALA A N 1
ATOM 1542 C CA . ALA A 1 200 ? 23.964 -0.394 -12.256 1.00 32.56 200 ALA A CA 1
ATOM 1543 C C . ALA A 1 200 ? 25.454 -0.650 -11.997 1.00 32.56 200 ALA A C 1
ATOM 1545 O O . ALA A 1 200 ? 26.067 -1.400 -12.791 1.00 32.56 200 ALA A O 1
#

Organism: NCBI:txid320322

Sequence (200 aa):
MFMPYLTPEGLVPWHHGVVMWTLRSANGDLYKVLVKELAQTLERQFSGNAEARAAGMVINTMGWVEGLGYEFLLHAIDTFNCDVVLVLGQEKLCSMLKNVLKSKPNVDVVKLHKSGGVVLRNQKVRQKATSFRIREYFYGLANDVSPHSNIVNFSDISVYQIGGGPQAPHSTLPIGAEPVADPTRVIAPSCSSRFICKGA

Secondary structure (DSSP, 8-state):
-PPPPPBTTB-----S-EEE-----S-HHHHHHHHHHHHHHHHHHHHH-HHHHHH--EEE--S--STHHHHHHHHHHHHTT-SEEEEES-HHHHHHHHHHHTT-TT-EEEEEPPPTT-PPPPHHHHHHHHHHHHHHHHH-SSS----------TTS----EES------GGGSPTT------TT-EE-----TT------

=== Feature glossary ===
The features interleaved in this record are:

— What the protein is —

Sequence gives the chain of amino acids in standard one-letter code (A=alanine, C=cysteine, …, Y=tyrosine), read N→C. It is the only feature that is directly encoded by the gene; all structural features are derived from the folded form of this sequence.

Database cross-references. InterPro integrates a dozen domain/family signature databases into unified entries with residue-range hits. GO terms attach function/process/location labels with evidence codes. CATH codes position the fold in a four-level structural taxonomy. Organism is the NCBI-taxonomy species name.

— Where its atoms are —

Atomic coordinates in PDBx/mmCIF format — the same representation the Protein Data Bank distributes. Each line of the _atom_site loop places one backbone atom in Cartesian space (units: ångströms, origin: arbitrary).

The six renders are orthographic views along the three Cartesian axes in both directions. Representation (cartoon, sticks, or surface) and color scheme (sequence-rainbow or by-chain) vary across proteins so the training set covers all the common visualization conventions.

— Local backbone conformation —

Eight-state secondary structure (DSSP): H is the canonical α-helix, G the tighter 3₁₀-helix, I the wider π-helix; E/B are β-structure, T and S are turns and bends, and '-' is everything else. DSSP derives these from the pattern of main-chain N–H···O=C hydrogen bonds, not from the sequence.

P-SEA three-state annotation labels each residue as helix, strand, or coil based purely on the geometry of the Cα trace. It serves as a fallback when the full backbone (and thus DSSP) is unavailable.

The φ/ψ torsion pair specifies the backbone conformation at each residue. φ rotates about the N–Cα bond, ψ about the Cα–C bond. Steric clashes forbid most of the (φ, ψ) plane — the allowed regions (α-helix basin, β-sheet basin, left-handed helix) are the Ramachandran-allowed regions.

— Global shape and packing —

The geometric summary reports three shape descriptors. Rg (radius of gyration) measures how spread out the Cα atoms are about their centre of mass; compact globular proteins have small Rg, elongated or unfolded ones large. Cα contacts (<8 Å, |i−j|>4) count long-range residue pairs in spatial proximity — high for tightly packed folds, near zero for rods or random coil. The bounding-box extents give the protein's footprint along x, y, z in Å.

Solvent-accessible surface area (SASA) is the area in Å² traced out by the centre of a 1.4 Å probe sphere (a water molecule) rolled over the protein's van der Waals surface (Shrake–Rupley / Lee–Richards construction). Buried residues have near-zero SASA; fully exposed residues can exceed 200 Å². The total SASA scales roughly with the number of surface residues.

The contact map is a binary N×N matrix image: pixel (i, j) is dark where Cα_i and Cα_j are within 8 Å and |i−j|>4. Because the |i−j|>4 filter removes local helical contacts, off-diagonal stripes parallel to the main diagonal indicate parallel β-sheets; stripes perpendicular to it indicate antiparallel β-sheets. The Ramachandran plot scatters every residue's (φ, ψ) pair against the sterically allowed regions. The PAE heatmap renders the predicted-aligned-error matrix.

— Structural neighborhood —

3Di is Foldseek's structural alphabet. Each residue is assigned one of twenty discrete states based on how its Cα sits relative to its spatial (not sequential) neighbors. Aligning 3Di strings finds structural homologs roughly as well as full 3D superposition, but orders of magnitude faster.

Nearest PDB neighbors are the top structural matches found by Foldseek when searching this structure against the entire Protein Data Bank. Each hit reports a TM-score (0 to 1; >0.5 almost always implies the same fold) and an E-value. These are *structural* homologs — they may share no detectable sequence similarity.

— Confidence and disorder —

For AlphaFold models, the B-factor field carries pLDDT — the model's own estimate of local accuracy on a 0–100 scale. Regions with pLDDT<50 should be treated as essentially unmodeled; they often correspond to intrinsically disordered segments.

Crystallographic B-factors measure how much each atom's electron density is smeared out, in Å². They rise in mobile loops and surface residues and fall in the buried interior. In AlphaFold models this column is repurposed to hold pLDDT instead.

Predicted aligned error is AlphaFold's pairwise confidence. Unlike pLDDT (per-residue), PAE is per-residue-pair and captures whether two parts of the structure are correctly placed relative to each other. Units are ångströms of expected positional error.